Protein AF-A0A2A6RLT4-F1 (afdb_monomer_lite)

Radius of gyration: 19.41 Å; chains: 1; bounding box: 46×47×49 Å

Organism: NCBI:txid2024553

pLDDT: mean 92.07, std 7.06, range [51.97, 98.75]

InterPro domains:
  IPR054333 ARP associated Restriction Endonuclease [PF22558] (15-304)

Foldseek 3Di:
DPFDALVVLLVLLLVLQLVLCVVVVFDAPPVRSQFGVALVVLLVLEQDPLLSVVVVVQQVCCVVVVAVHADDDSCSRRLQDQLSLLSNQCSVCLSVVNCPLVCVQCVVQQDDDAAPKDKDAFHFDCVLFVNDDDDGDTFGMWIQHDPPTQFIEGEHTEESDLAFDADPCQVVVNQQVNQFACPVPCCSGVSVVVVTCLVVLCVVQVLCDPLCVVDGGHPRGGCVNVSNRLSVQVVRNAAYEYEYAPSHQAADDDPPHDPVVVLVSGDPVNNSRYGYGYPVSSLVSVVVVVPCPVRSVVSCSSRVND

Secondary structure (DSSP, 8-state):
--S--HHHHHHHHHHHHHHHHHHTT--B-SS-TTBBS-GGGGGGG-S-HHHHHHHHHHHHHHHTTSSS-----GGGGBTT-HHHHHHHHHHHHHHTT--HHHHHHHHHTTPPPPSS-EEEEEEE-TTTTT--SSS--EEEEEEE--TTSSPPEEEEEESS-SSSPP-HHHHTT--TTTTB-GGG-GGG-HHHHTT--HHHHHHHTT---HHHHT-SB-THHHHHHHHHHHHHHHHTT-EEEEEE-TT-TTTSSSTT-HHHHHHTTS-HHHHTTEEEEEHHHHHHHHHHHSS-HHHHHHHHHHTT--

Sequence (306 aa):
MPYPSLQNLSTEVRAATVAWFTRHGLPTDPKYPHRLASDTDWQHNLILPEVRAYIAQELADANAGRRCSFALHRDVGNGASSQAMAFNLLGPLLARNDLAPLEAVVTAAGLPWPRQPQAALEVENRVVFNEQRGQPTSIDLVINGAPADCGPICVEVKLTEGGFGNCGLFANGECTVDGNNPLGDLMQCKLYEKGYLYWQRMEEHGLLTDALRGGEQCPLTCNYQFFRELLFALYYGGNFVLLHDERSPVFMGAPLSLFPLLQAKLPAEMRQRVTAISVQQLVAAIRATGRHEDWLGLFMQRYGLA

Structure (mmCIF, N/CA/C/O backbone):
data_AF-A0A2A6RLT4-F1
#
_entry.id   AF-A0A2A6RLT4-F1
#
loop_
_atom_site.group_PDB
_atom_site.id
_atom_site.type_symbol
_atom_site.label_atom_id
_atom_site.label_alt_id
_atom_site.label_comp_id
_atom_site.label_asym_id
_atom_site.label_entity_id
_atom_site.label_seq_id
_atom_site.pdbx_PDB_ins_code
_atom_site.Cartn_x
_atom_site.Cartn_y
_atom_site.Cartn_z
_atom_site.occupancy
_atom_site.B_iso_or_equiv
_atom_site.auth_seq_id
_atom_site.auth_comp_id
_atom_site.auth_asym_id
_atom_site.auth_atom_id
_atom_site.pdbx_PDB_model_num
ATOM 1 N N . MET A 1 1 ? -22.714 9.836 -14.356 1.00 51.97 1 MET A N 1
ATOM 2 C CA . MET A 1 1 ? -21.335 9.310 -14.238 1.00 51.97 1 MET A CA 1
ATOM 3 C C . MET A 1 1 ? -21.290 8.437 -12.994 1.00 51.97 1 MET A C 1
ATOM 5 O O . MET A 1 1 ? -21.797 8.915 -11.989 1.00 51.97 1 MET A O 1
ATOM 9 N N . PRO A 1 2 ? -20.809 7.182 -13.051 1.00 74.94 2 PRO A N 1
ATOM 10 C CA . PRO A 1 2 ? -21.026 6.227 -11.960 1.00 74.94 2 PRO A CA 1
ATOM 11 C C . PRO A 1 2 ? -20.082 6.380 -10.751 1.00 74.94 2 PRO A C 1
ATOM 13 O O . PRO A 1 2 ? -20.322 5.721 -9.749 1.00 74.94 2 PRO A O 1
ATOM 16 N N . TYR A 1 3 ? -19.069 7.256 -10.800 1.00 76.88 3 TYR A N 1
ATOM 17 C CA . TYR A 1 3 ? -18.139 7.493 -9.684 1.00 76.88 3 TYR A CA 1
ATOM 18 C C . TYR A 1 3 ? -18.222 8.939 -9.167 1.00 76.88 3 TYR A C 1
ATOM 20 O O . TYR A 1 3 ? -18.341 9.860 -9.987 1.00 76.88 3 TYR A O 1
ATOM 28 N N . PRO A 1 4 ? -18.140 9.171 -7.840 1.00 83.62 4 PRO A N 1
ATOM 29 C CA . PRO A 1 4 ? -17.960 10.513 -7.295 1.00 83.62 4 PRO A CA 1
ATOM 30 C C . PRO A 1 4 ? -16.607 11.092 -7.733 1.00 83.62 4 PRO A C 1
ATOM 32 O O . PRO A 1 4 ? -15.670 10.365 -8.065 1.00 83.62 4 PRO A O 1
ATOM 35 N N . SER A 1 5 ? -16.472 12.421 -7.716 1.00 89.25 5 SER A N 1
ATOM 36 C CA . SER A 1 5 ? -15.145 13.030 -7.842 1.00 89.25 5 SER A CA 1
ATOM 37 C C . SER A 1 5 ? -14.277 12.630 -6.641 1.00 89.25 5 SER A C 1
ATOM 39 O O . SER A 1 5 ? -14.791 12.422 -5.539 1.00 89.25 5 SER A O 1
ATOM 41 N N . LEU A 1 6 ? -12.951 12.588 -6.815 1.00 91.38 6 LEU A N 1
ATOM 42 C CA . LEU A 1 6 ? -12.027 12.324 -5.703 1.00 91.38 6 LEU A CA 1
ATOM 43 C C . LEU A 1 6 ? -12.226 13.315 -4.543 1.00 91.38 6 LEU A C 1
ATOM 45 O O . LEU A 1 6 ? -12.100 12.949 -3.376 1.00 91.38 6 LEU A O 1
ATOM 49 N N . GLN A 1 7 ? -12.567 14.568 -4.859 1.00 93.50 7 GLN A N 1
ATOM 50 C CA . GLN A 1 7 ? -12.862 15.595 -3.864 1.00 93.50 7 GLN A CA 1
ATOM 51 C C . GLN A 1 7 ? -14.117 15.259 -3.050 1.00 93.50 7 GLN A C 1
ATOM 53 O O . GLN A 1 7 ? -14.107 15.429 -1.830 1.00 93.50 7 GLN A O 1
ATOM 58 N N . ASN A 1 8 ? -15.173 14.766 -3.701 1.00 93.56 8 ASN A N 1
ATOM 59 C CA . ASN A 1 8 ? -16.400 14.353 -3.023 1.00 93.56 8 ASN A CA 1
ATOM 60 C C . ASN A 1 8 ? -16.136 13.142 -2.124 1.00 93.56 8 ASN A C 1
ATOM 62 O O . ASN A 1 8 ? -16.435 13.213 -0.936 1.00 93.56 8 ASN A O 1
ATOM 66 N N . LEU A 1 9 ? -15.455 12.108 -2.635 1.00 93.44 9 LEU A N 1
ATOM 67 C CA . LEU A 1 9 ? -15.046 10.951 -1.829 1.00 93.44 9 LEU A CA 1
ATOM 68 C C . LEU A 1 9 ? -14.206 11.372 -0.613 1.00 93.44 9 LEU A C 1
ATOM 70 O O . LEU A 1 9 ? -14.484 10.980 0.517 1.00 93.44 9 LEU A O 1
ATOM 74 N N . SER A 1 10 ? -13.202 12.228 -0.826 1.00 95.00 10 SER A N 1
ATOM 75 C CA . SER A 1 10 ? -12.368 12.760 0.260 1.00 95.00 10 SER A CA 1
ATOM 76 C C . SER A 1 10 ? -13.193 13.508 1.305 1.00 95.00 10 SER A C 1
ATOM 78 O O . SER A 1 10 ? -12.881 13.462 2.492 1.00 95.00 10 SER A O 1
ATOM 80 N N . THR A 1 11 ? -14.239 14.215 0.877 1.00 95.56 11 THR A N 1
ATOM 81 C CA . THR A 1 11 ? -15.137 14.958 1.768 1.00 95.56 11 THR A CA 1
ATOM 82 C C . THR A 1 11 ? -16.002 14.002 2.585 1.00 95.56 11 THR A C 1
ATOM 84 O O . THR A 1 11 ? -16.106 14.180 3.796 1.00 95.56 11 THR A O 1
ATOM 87 N N . GLU A 1 12 ? -16.550 12.959 1.963 1.00 95.62 12 GLU A N 1
ATOM 88 C CA . GLU A 1 12 ? -17.351 11.921 2.623 1.00 95.62 12 GLU A CA 1
ATOM 89 C C . GLU A 1 12 ? -16.541 11.153 3.676 1.00 95.62 12 GLU A C 1
ATOM 91 O O . GLU A 1 12 ? -16.958 11.064 4.831 1.00 95.62 12 GLU A O 1
ATOM 96 N N . VAL A 1 13 ? -15.340 10.680 3.324 1.00 96.69 13 VAL A N 1
ATOM 97 C CA . VAL A 1 13 ? -14.445 9.966 4.256 1.00 96.69 13 VAL A CA 1
ATOM 98 C C . VAL A 1 13 ? -14.047 10.859 5.436 1.00 96.69 13 VAL A C 1
ATOM 100 O O . VAL A 1 13 ? -14.049 10.420 6.591 1.00 96.69 13 VAL A O 1
ATOM 103 N N . ARG A 1 14 ? -13.743 12.140 5.183 1.00 96.62 14 ARG A N 1
ATOM 104 C CA . ARG A 1 14 ? -13.437 13.105 6.251 1.00 96.62 14 ARG A CA 1
ATOM 105 C C . ARG A 1 14 ? -14.651 13.375 7.132 1.00 96.62 14 ARG A C 1
ATOM 107 O O . ARG A 1 14 ? -14.493 13.426 8.345 1.00 96.62 14 ARG A O 1
ATOM 114 N N . ALA A 1 15 ? -15.845 13.520 6.564 1.00 97.06 15 ALA A N 1
ATOM 115 C CA . ALA A 1 15 ? -17.068 13.724 7.337 1.00 97.06 15 ALA A CA 1
ATOM 116 C C . ALA A 1 15 ? -17.365 12.523 8.250 1.00 97.06 15 ALA A C 1
ATOM 118 O O . ALA A 1 15 ? -17.635 12.710 9.438 1.00 97.06 15 ALA A O 1
ATOM 119 N N . ALA A 1 16 ? -17.223 11.299 7.732 1.00 97.31 16 ALA A N 1
ATOM 120 C CA . ALA A 1 16 ? -17.346 10.071 8.516 1.00 97.31 16 ALA A CA 1
ATOM 121 C C . ALA A 1 16 ? -16.309 10.009 9.652 1.00 97.31 16 ALA A C 1
ATOM 123 O O . ALA A 1 16 ? -16.651 9.712 10.799 1.00 97.31 16 ALA A O 1
ATOM 124 N N . THR A 1 17 ? -15.061 10.390 9.364 1.00 96.00 17 THR A N 1
ATOM 125 C CA . THR A 1 17 ? -13.989 10.491 10.365 1.00 96.00 17 THR A CA 1
ATOM 126 C C . THR A 1 17 ? -14.329 11.487 11.473 1.00 96.00 17 THR A C 1
ATOM 128 O O . THR A 1 17 ? -14.174 11.165 12.650 1.00 96.00 17 THR A O 1
ATOM 131 N N . VAL A 1 18 ? -14.798 12.688 11.121 1.00 97.19 18 VAL A N 1
ATOM 132 C CA . VAL A 1 18 ? -15.171 13.722 12.099 1.00 97.19 18 VAL A CA 1
ATOM 133 C C . VAL A 1 18 ? -16.288 13.211 12.999 1.00 97.19 18 VAL A C 1
ATOM 135 O O . VAL A 1 18 ? -16.154 13.252 14.220 1.00 97.19 18 VAL A O 1
ATOM 138 N N . ALA A 1 19 ? -17.352 12.655 12.412 1.00 96.75 19 ALA A N 1
ATOM 139 C CA . ALA A 1 19 ? -18.456 12.079 13.173 1.00 96.75 19 ALA A CA 1
ATOM 140 C C . ALA A 1 19 ? -17.971 10.972 14.123 1.00 96.75 19 ALA A C 1
ATOM 142 O O . ALA A 1 19 ? -18.390 10.912 15.282 1.00 96.75 19 ALA A O 1
ATOM 143 N N . TRP A 1 20 ? -17.043 10.128 13.661 1.00 96.19 20 TRP A N 1
ATOM 144 C CA . TRP A 1 20 ? -16.423 9.100 14.486 1.00 96.19 20 TRP A CA 1
ATOM 145 C C . TRP A 1 20 ? -15.642 9.697 15.662 1.00 96.19 20 TRP A C 1
ATOM 147 O O . TRP A 1 20 ? -15.873 9.286 16.799 1.00 96.19 20 TRP A O 1
ATOM 157 N N . PHE A 1 21 ? -14.739 10.650 15.419 1.00 96.12 21 PHE A N 1
ATOM 158 C CA . PHE A 1 21 ? -13.940 11.286 16.470 1.00 96.12 21 PHE A CA 1
ATOM 159 C C . PHE A 1 21 ? -14.815 12.001 17.500 1.00 96.12 21 PHE A C 1
ATOM 161 O O . PHE A 1 21 ? -14.635 11.785 18.697 1.00 96.12 21 PHE A O 1
ATOM 168 N N . THR A 1 22 ? -15.821 12.758 17.051 1.00 96.50 22 THR A N 1
ATOM 169 C CA . THR A 1 22 ? -16.780 13.431 17.936 1.00 96.50 22 THR A CA 1
ATOM 170 C C . THR A 1 22 ? -17.547 12.437 18.802 1.00 96.50 22 THR A C 1
ATOM 172 O O . THR A 1 22 ? -17.618 12.614 20.016 1.00 96.50 22 THR A O 1
ATOM 175 N N . ARG A 1 23 ? -18.079 11.358 18.212 1.00 95.62 23 ARG A N 1
ATOM 176 C CA . ARG A 1 23 ? -18.836 10.332 18.950 1.00 95.62 23 ARG A CA 1
ATOM 177 C C . ARG A 1 23 ? -18.009 9.656 20.045 1.00 95.62 23 ARG A C 1
ATOM 179 O O . ARG A 1 23 ? -18.566 9.261 21.062 1.00 95.62 23 ARG A O 1
ATOM 186 N N . HIS A 1 24 ? -16.702 9.529 19.837 1.00 94.56 24 HIS A N 1
ATOM 187 C CA . HIS A 1 24 ? -15.783 8.904 20.790 1.00 94.56 24 HIS A CA 1
ATOM 188 C C . HIS A 1 24 ? -15.072 9.916 21.701 1.00 94.56 24 HIS A C 1
ATOM 190 O O . HIS A 1 24 ? -14.180 9.526 22.448 1.00 94.56 24 HIS A O 1
ATOM 196 N N . GLY A 1 25 ? -15.447 11.201 21.650 1.00 95.31 25 GLY A N 1
ATOM 197 C CA . GLY A 1 25 ? -14.859 12.244 22.494 1.00 95.31 25 GLY A CA 1
ATOM 198 C C . GLY A 1 25 ? -13.360 12.453 22.264 1.00 95.31 25 GLY A C 1
ATOM 199 O O . GLY A 1 25 ? -12.652 12.835 23.193 1.00 95.31 25 GLY A O 1
ATOM 200 N N . LEU A 1 26 ? -12.862 12.169 21.057 1.00 94.81 26 LEU A N 1
ATOM 201 C CA . LEU A 1 26 ? -11.440 12.279 20.748 1.00 94.81 26 LEU A CA 1
ATOM 202 C C . LEU A 1 26 ? -11.067 13.740 20.453 1.00 94.81 26 LEU A C 1
ATOM 204 O O . LEU A 1 26 ? -11.739 14.372 19.636 1.00 94.81 26 LEU A O 1
ATOM 208 N N . PRO A 1 27 ? -10.002 14.286 21.069 1.00 94.81 27 PRO A N 1
ATOM 209 C CA . PRO A 1 27 ? -9.504 15.617 20.736 1.00 94.81 27 PRO A CA 1
ATOM 210 C C . PRO A 1 27 ? -9.012 15.683 19.285 1.00 94.81 27 PRO A C 1
ATOM 212 O O . PRO A 1 27 ? -8.201 14.860 18.856 1.00 94.81 27 PRO A O 1
ATOM 215 N N . THR A 1 28 ? -9.468 16.687 18.537 1.00 96.50 28 THR A N 1
ATOM 216 C CA . THR A 1 28 ? -9.115 16.885 17.122 1.00 96.50 28 THR A CA 1
ATOM 217 C C . THR A 1 28 ? -8.426 18.221 16.882 1.00 96.50 28 THR A C 1
ATOM 219 O O . THR A 1 28 ? -8.609 19.170 17.646 1.00 96.50 28 THR A O 1
ATOM 222 N N . ASP A 1 29 ? -7.678 18.318 15.785 1.00 94.56 29 ASP A N 1
ATOM 223 C CA . ASP A 1 29 ? -7.108 19.584 15.322 1.00 94.56 29 ASP A CA 1
ATOM 224 C C . ASP A 1 29 ? -8.241 20.601 15.023 1.00 94.56 29 ASP A C 1
ATOM 226 O O . ASP A 1 29 ? -9.179 20.268 14.287 1.00 94.56 29 ASP A O 1
ATOM 230 N N . PRO A 1 30 ? -8.191 21.839 15.560 1.00 92.88 30 PRO A N 1
ATOM 231 C CA . PRO A 1 30 ? -9.243 22.841 15.353 1.00 92.88 30 PRO A CA 1
ATOM 232 C C . PRO A 1 30 ? -9.444 23.261 13.892 1.00 92.88 30 PRO A C 1
ATOM 234 O O . PRO A 1 30 ? -10.549 23.630 13.496 1.00 92.88 30 PRO A O 1
ATOM 237 N N . LYS A 1 31 ? -8.378 23.240 13.085 1.00 94.94 31 LYS A N 1
ATOM 238 C CA . LYS A 1 31 ? -8.399 23.587 11.660 1.00 94.94 31 LYS A CA 1
ATOM 239 C C . LYS A 1 31 ? -8.759 22.381 10.797 1.00 94.94 31 LYS A C 1
ATOM 241 O O . LYS A 1 31 ? -9.406 22.539 9.762 1.00 94.94 31 LYS A O 1
ATOM 246 N N . TYR A 1 32 ? -8.350 21.186 11.211 1.00 94.75 32 TYR A N 1
ATOM 247 C CA . TYR A 1 32 ? -8.581 19.944 10.481 1.00 94.75 32 TYR A CA 1
ATOM 248 C C . TYR A 1 32 ? -9.249 18.889 11.376 1.00 94.75 32 TYR A C 1
ATOM 250 O O . TYR A 1 32 ? -8.589 17.938 11.786 1.00 94.75 32 TYR A O 1
ATOM 258 N N . PRO A 1 33 ? -10.576 18.960 11.600 1.00 95.81 33 PRO A N 1
ATOM 259 C CA . PRO A 1 33 ? -11.271 18.093 12.563 1.00 95.81 33 PRO A CA 1
ATOM 260 C C . PRO A 1 33 ? -11.229 16.587 12.252 1.00 95.81 33 PRO A C 1
ATOM 262 O O . PRO A 1 33 ? -11.627 15.765 13.067 1.00 95.81 33 PRO A O 1
ATOM 265 N N . HIS A 1 34 ? -10.768 16.203 11.061 1.00 94.88 34 HIS A N 1
ATOM 266 C CA . HIS A 1 34 ? -10.535 14.813 10.661 1.00 94.88 34 HIS A CA 1
ATOM 267 C C . HIS A 1 34 ? -9.132 14.302 11.051 1.00 94.88 34 HIS A C 1
ATOM 269 O O . HIS A 1 34 ? -8.750 13.190 10.684 1.00 94.88 34 HIS A O 1
ATOM 275 N N . ARG A 1 35 ? -8.349 15.104 11.779 1.00 95.81 35 ARG A N 1
ATOM 276 C CA . ARG A 1 35 ? -7.059 14.746 12.375 1.00 95.81 35 ARG A CA 1
ATOM 277 C C . ARG A 1 35 ? -7.170 14.820 13.892 1.00 95.81 35 ARG A C 1
ATOM 279 O O . ARG A 1 35 ? -7.820 15.723 14.419 1.00 95.81 35 ARG A O 1
ATOM 286 N N . LEU A 1 36 ? -6.513 13.897 14.583 1.00 94.69 36 LEU A N 1
ATOM 287 C CA . LEU A 1 36 ? -6.321 13.999 16.029 1.00 94.69 36 LEU A CA 1
ATOM 288 C C . LEU A 1 36 ? -5.518 15.260 16.381 1.00 94.69 36 LEU A C 1
ATOM 290 O O . LEU A 1 36 ? -4.732 15.747 15.570 1.00 94.69 36 LEU A O 1
ATOM 294 N N . ALA A 1 37 ? -5.731 15.791 17.585 1.00 93.31 37 ALA A N 1
ATOM 295 C CA . ALA A 1 37 ? -5.069 17.014 18.043 1.00 93.31 37 ALA A CA 1
ATOM 296 C C . ALA A 1 37 ? -3.550 16.848 18.236 1.00 93.31 37 ALA A C 1
ATOM 298 O O . ALA A 1 37 ? -2.816 17.831 18.159 1.00 93.31 37 ALA A O 1
ATOM 299 N N . SER A 1 38 ? -3.088 15.620 18.491 1.00 90.12 38 SER A N 1
ATOM 300 C CA . SER A 1 38 ? -1.673 15.282 18.634 1.00 90.12 38 SER A CA 1
ATOM 301 C C . SER A 1 38 ? -1.314 14.067 17.784 1.00 90.12 38 SER A C 1
ATOM 303 O O . SER A 1 38 ? -2.021 13.057 17.795 1.00 90.12 38 SER A O 1
ATOM 305 N N . ASP A 1 39 ? -0.162 14.125 17.115 1.00 81.62 39 ASP A N 1
ATOM 306 C CA . ASP A 1 39 ? 0.390 12.995 16.357 1.00 81.62 39 ASP A CA 1
ATOM 307 C C . ASP A 1 39 ? 0.771 11.816 17.279 1.00 81.62 39 ASP A C 1
ATOM 309 O O . ASP A 1 39 ? 0.818 10.666 16.842 1.00 81.62 39 ASP A O 1
ATOM 313 N N . THR A 1 40 ? 0.987 12.065 18.579 1.00 85.56 40 THR A N 1
ATOM 314 C CA . THR A 1 40 ? 1.242 11.011 19.581 1.00 85.56 40 THR A CA 1
ATOM 315 C C . THR A 1 40 ? 0.010 10.167 19.891 1.00 85.56 40 THR A C 1
ATOM 317 O O . THR A 1 40 ? 0.146 9.050 20.384 1.00 85.56 40 THR A O 1
ATOM 320 N N . ASP A 1 41 ? -1.184 10.675 19.584 1.00 90.31 41 ASP A N 1
ATOM 321 C CA . ASP A 1 41 ? -2.455 10.053 19.957 1.00 90.31 41 ASP A CA 1
ATOM 322 C C . ASP A 1 41 ? -2.969 9.083 18.890 1.00 90.31 41 ASP A C 1
ATOM 324 O O . ASP A 1 41 ? -4.100 8.605 18.975 1.00 90.31 41 ASP A O 1
ATOM 328 N N . TRP A 1 42 ? -2.148 8.762 17.886 1.00 90.94 42 TRP A N 1
ATOM 329 C CA . TRP A 1 42 ? -2.514 7.930 16.739 1.00 90.94 42 TRP A CA 1
ATOM 330 C C . TRP A 1 42 ? -3.209 6.612 17.099 1.00 90.94 42 TRP A C 1
ATOM 332 O O . TRP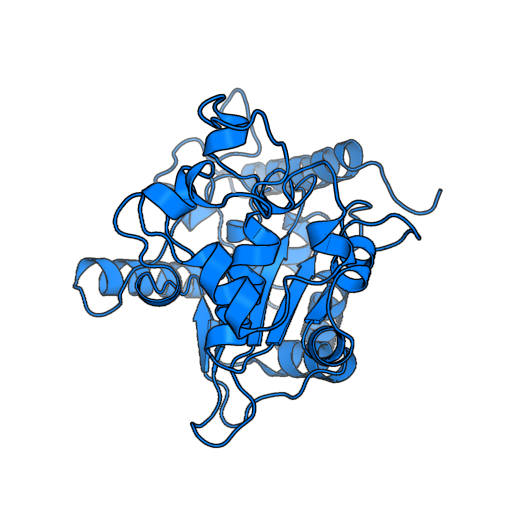 A 1 42 ? -4.042 6.131 16.334 1.00 90.94 42 TRP A O 1
ATOM 342 N N . GLN A 1 43 ? -2.923 6.036 18.269 1.00 93.88 43 GLN A N 1
ATOM 343 C CA . GLN A 1 43 ? -3.568 4.813 18.750 1.00 93.88 43 GLN A CA 1
ATOM 344 C C . GLN A 1 43 ? -5.087 4.974 18.891 1.00 93.88 43 GLN A C 1
ATOM 346 O O . GLN A 1 43 ? -5.833 4.029 18.639 1.00 93.88 43 GLN A O 1
ATOM 351 N N . HIS A 1 44 ? -5.568 6.172 19.230 1.00 92.69 44 HIS A N 1
ATOM 352 C CA . HIS A 1 44 ? -6.998 6.483 19.294 1.00 92.69 44 HIS A CA 1
ATOM 353 C C . HIS A 1 44 ? -7.666 6.489 17.913 1.00 92.69 44 HIS A C 1
ATOM 355 O O . HIS A 1 44 ? -8.889 6.398 17.817 1.00 92.69 44 HIS A O 1
ATOM 361 N N . ASN A 1 45 ? -6.873 6.542 16.839 1.00 94.12 45 ASN A N 1
ATOM 362 C CA . ASN A 1 45 ? -7.355 6.409 15.469 1.00 94.12 45 ASN A CA 1
ATOM 363 C C . ASN A 1 45 ? -7.695 4.956 15.087 1.00 94.12 45 ASN A C 1
ATOM 365 O O . ASN A 1 45 ? -8.295 4.712 14.036 1.00 94.12 45 ASN A O 1
ATOM 369 N N . LEU A 1 46 ? -7.310 3.993 15.930 1.00 96.00 46 LEU A N 1
ATOM 370 C CA . LEU A 1 46 ? -7.526 2.570 15.709 1.00 96.00 46 LEU A CA 1
ATOM 371 C C . LEU A 1 46 ? -8.762 2.072 16.449 1.00 96.00 46 LEU A C 1
ATOM 373 O O . LEU A 1 46 ? -8.963 2.396 17.620 1.00 96.00 46 LEU A O 1
ATOM 377 N N . ILE A 1 47 ? -9.570 1.258 15.777 1.00 96.69 47 ILE A N 1
ATOM 378 C CA . ILE A 1 47 ? -10.852 0.761 16.293 1.00 96.69 47 ILE A CA 1
ATOM 379 C C . ILE A 1 47 ? -10.624 -0.225 17.439 1.00 96.69 47 ILE A C 1
ATOM 381 O O . ILE A 1 47 ? -11.228 -0.086 18.500 1.00 96.69 47 ILE A O 1
ATOM 385 N N . LEU A 1 48 ? -9.736 -1.197 17.230 1.00 97.56 48 LEU A N 1
ATOM 386 C CA . LEU A 1 48 ? -9.574 -2.341 18.118 1.00 97.56 48 LEU A CA 1
ATOM 387 C C . LEU A 1 48 ? -8.328 -2.228 19.014 1.00 97.56 48 LEU A C 1
ATOM 389 O O . LEU A 1 48 ? -7.239 -1.937 18.505 1.00 97.56 48 LEU A O 1
ATOM 393 N N . PRO A 1 49 ? -8.445 -2.485 20.333 1.00 96.62 49 PRO A N 1
ATOM 394 C CA . PRO A 1 49 ? -7.305 -2.497 21.248 1.00 96.62 49 PRO A CA 1
ATOM 395 C C . PRO A 1 49 ? -6.208 -3.490 20.858 1.00 96.62 49 PRO A C 1
ATOM 397 O O . PRO A 1 49 ? -5.030 -3.159 20.965 1.00 96.62 49 PRO A O 1
ATOM 400 N N . GLU A 1 50 ? -6.563 -4.678 20.367 1.00 97.06 50 GLU A N 1
ATOM 401 C CA . GLU A 1 50 ? -5.589 -5.690 19.949 1.00 97.06 50 GLU A CA 1
ATOM 402 C C . GLU A 1 50 ? -4.742 -5.233 18.755 1.00 97.06 50 GLU A C 1
ATOM 404 O O . GLU A 1 50 ? -3.556 -5.543 18.689 1.00 97.06 50 GLU A O 1
ATOM 409 N N . VAL A 1 51 ? -5.302 -4.416 17.858 1.00 97.75 51 VAL A N 1
ATOM 410 C CA . VAL A 1 51 ? -4.555 -3.827 16.737 1.00 97.75 51 VAL A CA 1
ATOM 411 C C . VAL A 1 51 ? -3.583 -2.761 17.243 1.00 97.75 51 VAL A C 1
ATOM 413 O O . VAL A 1 51 ? -2.441 -2.701 16.790 1.00 97.75 51 VAL A O 1
ATOM 416 N N . ARG A 1 52 ? -3.994 -1.951 18.232 1.00 96.31 52 ARG A N 1
ATOM 417 C CA . ARG A 1 52 ? -3.093 -0.991 18.898 1.00 96.31 52 ARG A CA 1
ATOM 418 C C . ARG A 1 52 ? -1.923 -1.714 19.559 1.00 96.31 52 ARG A C 1
ATOM 420 O O . ARG A 1 52 ? -0.786 -1.279 19.409 1.00 96.31 52 ARG A O 1
ATOM 427 N N . ALA A 1 53 ? -2.208 -2.810 20.264 1.00 96.19 53 ALA A N 1
ATOM 428 C CA . ALA A 1 53 ? -1.197 -3.628 20.923 1.00 96.19 53 ALA A CA 1
ATOM 429 C C . ALA A 1 53 ? -0.238 -4.265 19.909 1.00 96.19 53 ALA A C 1
ATOM 431 O O . ALA A 1 53 ? 0.972 -4.194 20.104 1.00 96.19 53 ALA A O 1
ATOM 432 N N . TYR A 1 54 ? -0.767 -4.804 18.806 1.00 95.62 54 TYR A N 1
ATOM 433 C CA . TYR A 1 54 ? 0.031 -5.338 17.704 1.00 95.62 54 TYR A CA 1
ATOM 434 C C . TYR A 1 54 ? 1.006 -4.285 17.152 1.00 95.62 54 TYR A C 1
ATOM 436 O O . TYR A 1 54 ? 2.212 -4.505 17.159 1.00 95.62 54 TYR A O 1
ATOM 444 N N . ILE A 1 55 ? 0.526 -3.096 16.774 1.00 95.00 55 ILE A N 1
ATOM 445 C CA . ILE A 1 55 ? 1.392 -2.043 16.211 1.00 95.00 55 ILE A CA 1
ATOM 446 C C . ILE A 1 55 ? 2.398 -1.524 17.245 1.00 95.00 55 ILE A C 1
ATOM 448 O O . ILE A 1 55 ? 3.555 -1.272 16.917 1.00 95.00 55 ILE A O 1
ATOM 452 N N . ALA A 1 56 ? 1.986 -1.368 18.507 1.00 94.31 56 ALA A N 1
ATOM 453 C CA . ALA A 1 56 ? 2.897 -0.972 19.577 1.00 94.31 56 ALA A CA 1
ATOM 454 C C . ALA A 1 56 ? 4.029 -1.995 19.776 1.00 94.31 56 ALA A C 1
ATOM 456 O O . ALA A 1 56 ? 5.174 -1.598 19.995 1.00 94.31 56 ALA A O 1
ATOM 457 N N . GLN A 1 57 ? 3.724 -3.291 19.658 1.00 94.44 57 GLN A N 1
ATOM 458 C CA . GLN A 1 57 ? 4.719 -4.357 19.713 1.00 94.44 57 GLN A CA 1
ATOM 459 C C . GLN A 1 57 ? 5.676 -4.293 18.514 1.00 94.44 57 GLN A C 1
ATOM 461 O O . GLN A 1 57 ? 6.887 -4.310 18.717 1.00 94.44 57 GLN A O 1
ATOM 466 N N . GLU A 1 58 ? 5.164 -4.115 17.295 1.00 93.69 58 GLU A N 1
ATOM 467 C CA . GLU A 1 58 ? 5.990 -3.970 16.086 1.00 93.69 58 GLU A CA 1
ATOM 468 C C . GLU A 1 58 ? 6.950 -2.767 16.171 1.00 93.69 58 GLU A C 1
ATOM 470 O O . GLU A 1 58 ? 8.131 -2.865 15.828 1.00 93.69 58 GLU A O 1
ATOM 475 N N . LEU A 1 59 ? 6.478 -1.636 16.707 1.00 92.50 59 LEU A N 1
ATOM 476 C CA . LEU A 1 59 ? 7.312 -0.462 16.985 1.00 92.50 59 LEU A CA 1
ATOM 477 C C . LEU A 1 59 ? 8.383 -0.753 18.043 1.00 92.50 59 LEU A C 1
ATOM 479 O O . LEU A 1 59 ? 9.532 -0.331 17.898 1.00 92.50 59 LEU A O 1
ATOM 483 N N . ALA A 1 60 ? 8.027 -1.464 19.114 1.00 93.88 60 ALA A N 1
ATOM 484 C CA . ALA A 1 60 ? 8.976 -1.856 20.151 1.00 93.88 60 ALA A CA 1
ATOM 485 C C . ALA A 1 60 ? 10.048 -2.814 19.607 1.00 93.88 60 ALA A C 1
ATOM 487 O O . ALA A 1 60 ? 11.221 -2.680 19.959 1.00 93.88 60 ALA A O 1
ATOM 488 N N . ASP A 1 61 ? 9.672 -3.742 18.727 1.00 93.44 61 ASP A N 1
ATOM 489 C CA . ASP A 1 61 ? 10.587 -4.676 18.072 1.00 93.44 61 ASP A CA 1
ATOM 490 C C . ASP A 1 61 ? 11.530 -3.971 17.096 1.00 93.44 61 ASP A C 1
ATOM 492 O O . ASP A 1 61 ? 12.732 -4.253 17.108 1.00 93.44 61 ASP A O 1
ATOM 496 N N . ALA A 1 62 ? 11.030 -3.002 16.325 1.00 90.00 62 ALA A N 1
ATOM 497 C CA . ALA A 1 62 ? 11.862 -2.147 15.482 1.00 90.00 62 ALA A CA 1
ATOM 498 C C . ALA A 1 62 ? 12.872 -1.334 16.316 1.00 90.00 62 ALA A C 1
ATOM 500 O O . ALA A 1 62 ? 14.068 -1.347 16.029 1.00 90.00 62 ALA A O 1
ATOM 501 N N . ASN A 1 63 ? 12.424 -0.695 17.402 1.00 89.94 63 ASN A N 1
ATOM 502 C CA . ASN A 1 63 ? 13.295 0.083 18.293 1.00 89.94 63 ASN A CA 1
ATOM 503 C C . ASN A 1 63 ? 14.344 -0.778 19.013 1.00 89.94 63 ASN A C 1
ATOM 505 O O . ASN A 1 63 ? 15.444 -0.308 19.299 1.00 89.94 63 ASN A O 1
ATOM 509 N N . ALA A 1 64 ? 14.016 -2.037 19.303 1.00 92.69 64 ALA A N 1
ATOM 510 C CA . ALA A 1 64 ? 14.936 -2.996 19.904 1.00 92.69 64 ALA A CA 1
ATOM 511 C C . ALA A 1 64 ? 15.859 -3.691 18.883 1.00 92.69 64 ALA A C 1
ATOM 513 O O . ALA A 1 64 ? 16.657 -4.541 19.277 1.00 92.69 64 ALA A O 1
ATOM 514 N N . GLY A 1 65 ? 15.740 -3.382 17.586 1.00 87.19 65 GLY A N 1
ATOM 515 C CA . GLY A 1 65 ? 16.524 -4.010 16.519 1.00 87.19 65 GLY A CA 1
ATOM 516 C C . GLY A 1 65 ? 16.155 -5.471 16.232 1.00 87.19 65 GLY A C 1
ATOM 517 O O . GLY A 1 65 ? 16.924 -6.176 15.585 1.00 87.19 65 GLY A O 1
ATOM 518 N N . ARG A 1 66 ? 14.992 -5.945 16.702 1.00 87.19 66 ARG A N 1
ATOM 519 C CA . ARG A 1 66 ? 14.454 -7.288 16.396 1.00 87.19 66 ARG A CA 1
ATOM 520 C C . ARG A 1 66 ? 13.777 -7.355 15.024 1.00 87.19 66 ARG A C 1
ATOM 522 O O . ARG A 1 66 ? 13.520 -8.442 14.517 1.00 87.19 66 ARG A O 1
ATOM 529 N N . ARG A 1 67 ? 13.517 -6.194 14.427 1.00 84.50 67 ARG A N 1
ATOM 530 C CA . ARG A 1 67 ? 12.947 -5.987 13.095 1.00 84.50 67 ARG A CA 1
ATOM 531 C C . ARG A 1 67 ? 13.700 -4.840 12.414 1.00 84.50 67 ARG A C 1
ATOM 533 O O . ARG A 1 67 ? 14.163 -3.938 13.104 1.00 84.50 67 ARG A O 1
ATOM 540 N N . CYS A 1 68 ? 13.813 -4.855 11.080 1.00 80.06 68 CYS A N 1
ATOM 541 C CA . CYS A 1 68 ? 14.509 -3.797 10.332 1.00 80.06 68 CYS A CA 1
ATOM 542 C C . CYS A 1 68 ? 13.935 -2.401 10.614 1.00 80.06 68 CYS A C 1
ATOM 544 O O . CYS A 1 68 ? 14.687 -1.485 10.938 1.00 80.06 68 CYS A O 1
ATOM 546 N N . SER A 1 69 ? 12.615 -2.246 10.501 1.00 84.94 69 SER A N 1
ATOM 547 C CA . SER A 1 69 ? 11.885 -1.028 10.856 1.00 84.94 69 SER A CA 1
ATOM 548 C C . SER A 1 69 ? 10.372 -1.288 10.879 1.00 84.94 69 SER A C 1
ATOM 550 O O . SER A 1 69 ? 9.909 -2.338 10.427 1.00 84.94 69 SER A O 1
ATOM 552 N N . PHE A 1 70 ? 9.612 -0.303 11.359 1.00 89.19 70 PHE A N 1
ATOM 553 C CA . PHE A 1 70 ? 8.168 -0.203 11.172 1.00 89.19 70 PHE A CA 1
ATOM 554 C C . PHE A 1 70 ? 7.829 1.259 10.849 1.00 89.19 70 PHE A C 1
ATOM 556 O O . PHE A 1 70 ? 7.964 2.135 11.709 1.00 89.19 70 PHE A O 1
ATOM 563 N N . ALA A 1 71 ? 7.467 1.547 9.597 1.00 87.62 71 ALA A N 1
ATOM 564 C CA . ALA A 1 71 ? 7.324 2.911 9.091 1.00 87.62 71 ALA A CA 1
ATOM 565 C C . ALA A 1 71 ? 5.980 3.545 9.492 1.00 87.62 71 ALA A C 1
ATOM 567 O O . ALA A 1 71 ? 5.095 3.756 8.671 1.00 87.62 71 ALA A O 1
ATOM 568 N N . LEU A 1 72 ? 5.820 3.906 10.766 1.00 88.50 72 LEU A N 1
ATOM 569 C CA . LEU A 1 72 ? 4.636 4.648 11.200 1.00 88.50 72 LEU A CA 1
ATOM 570 C C . LEU A 1 72 ? 4.678 6.088 10.662 1.00 88.50 72 LEU A C 1
ATOM 572 O O . LEU A 1 72 ? 5.546 6.886 11.029 1.00 88.50 72 LEU A O 1
ATOM 576 N N . HIS A 1 73 ? 3.740 6.436 9.786 1.00 81.62 73 HIS A N 1
ATOM 577 C CA . HIS A 1 73 ? 3.679 7.757 9.172 1.00 81.62 73 HIS A CA 1
ATOM 578 C C . HIS A 1 73 ? 3.158 8.790 10.171 1.00 81.62 73 HIS A C 1
ATOM 580 O O . HIS A 1 73 ? 2.200 8.538 10.895 1.00 81.62 73 HIS A O 1
ATOM 586 N N . ARG A 1 74 ? 3.704 10.013 10.143 1.00 79.62 74 ARG A N 1
ATOM 587 C CA . ARG A 1 74 ? 3.219 11.133 10.982 1.00 79.62 74 ARG A CA 1
ATOM 588 C C . ARG A 1 74 ? 1.715 11.396 10.833 1.00 79.62 74 ARG A C 1
ATOM 590 O O . ARG A 1 74 ? 1.057 11.844 11.757 1.00 79.62 74 ARG A O 1
ATOM 597 N N . ASP A 1 75 ? 1.168 11.100 9.655 1.00 82.50 75 ASP A N 1
ATOM 598 C CA . ASP A 1 75 ? -0.232 11.334 9.328 1.00 82.50 75 ASP A CA 1
ATOM 599 C C . ASP A 1 75 ? -1.129 10.139 9.705 1.00 82.50 75 ASP A C 1
ATOM 601 O O . ASP A 1 75 ? -2.301 10.129 9.349 1.00 82.50 75 ASP A O 1
ATOM 605 N N . VAL A 1 76 ? -0.646 9.139 10.457 1.00 88.44 76 VAL A N 1
ATOM 606 C CA . VAL A 1 76 ? -1.496 8.036 10.942 1.00 88.44 76 VAL A CA 1
ATOM 607 C C . VAL A 1 76 ? -2.603 8.521 11.888 1.00 88.44 76 VAL A C 1
ATOM 609 O O . VAL A 1 76 ? -3.629 7.864 12.006 1.00 88.44 76 VAL A O 1
ATOM 612 N N . GLY A 1 77 ? -2.452 9.697 12.513 1.00 89.06 77 GLY A N 1
ATOM 613 C CA . GLY A 1 77 ? -3.510 10.376 13.274 1.00 89.06 77 GLY A CA 1
ATOM 614 C C . GLY A 1 77 ? -4.577 11.059 12.402 1.00 89.06 77 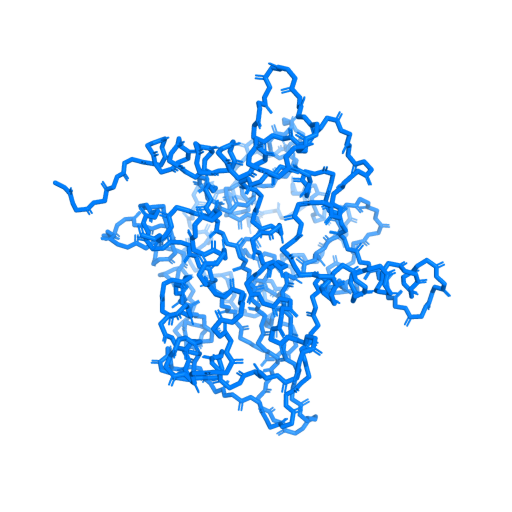GLY A C 1
ATOM 615 O O . GLY A 1 77 ? -5.586 11.539 12.918 1.00 89.06 77 GLY A O 1
ATOM 616 N N . ASN A 1 78 ? -4.385 11.110 11.081 1.00 92.06 78 ASN A N 1
ATOM 617 C CA . ASN A 1 78 ? -5.400 11.538 10.123 1.00 92.06 78 ASN A CA 1
ATOM 618 C C . ASN A 1 78 ? -6.358 10.369 9.856 1.00 92.06 78 ASN A C 1
ATOM 620 O O . ASN A 1 78 ? -5.941 9.304 9.404 1.00 92.06 78 ASN A O 1
ATOM 624 N N . GLY A 1 79 ? -7.656 10.536 10.116 1.00 87.81 79 GLY A N 1
ATOM 625 C CA . GLY A 1 79 ? -8.617 9.448 9.911 1.00 87.81 79 GLY A CA 1
ATOM 626 C C . GLY A 1 79 ? -8.895 9.103 8.445 1.00 87.81 79 GLY A C 1
ATOM 627 O O . GLY A 1 79 ? -9.406 8.019 8.183 1.00 87.81 79 GLY A O 1
ATOM 628 N N . ALA A 1 80 ? -8.470 9.951 7.501 1.00 91.69 80 ALA A N 1
ATOM 629 C CA . ALA A 1 80 ? -8.461 9.665 6.065 1.00 91.69 80 ALA A CA 1
ATOM 630 C C . ALA A 1 80 ? -7.107 9.112 5.556 1.00 91.69 80 ALA A C 1
ATOM 632 O O . ALA A 1 80 ? -6.860 9.102 4.354 1.00 91.69 80 ALA A O 1
ATOM 633 N N . SER A 1 81 ? -6.204 8.693 6.451 1.00 93.50 81 SER A N 1
ATOM 634 C CA . SER A 1 81 ? -4.928 8.063 6.085 1.00 93.50 81 SER A CA 1
ATOM 635 C C . SER A 1 81 ? -5.125 6.622 5.605 1.00 93.50 81 SER A C 1
ATOM 637 O O . SER A 1 81 ? -5.778 5.830 6.292 1.00 93.50 81 SER A O 1
ATOM 639 N N . SER A 1 82 ? -4.503 6.257 4.479 1.00 95.25 82 SER A N 1
ATOM 640 C CA . SER A 1 82 ? -4.489 4.872 3.986 1.00 95.25 82 SER A CA 1
ATOM 641 C C . SER A 1 82 ? -3.807 3.914 4.952 1.00 95.25 82 SER A C 1
ATOM 643 O O . SER A 1 82 ? -4.340 2.836 5.177 1.00 95.25 82 SER A O 1
ATOM 645 N N . GLN A 1 83 ? -2.733 4.329 5.632 1.00 94.69 83 GLN A N 1
ATOM 646 C CA . GLN A 1 83 ? -2.091 3.509 6.666 1.00 94.69 83 GLN A CA 1
ATOM 647 C C . GLN A 1 83 ? -3.045 3.251 7.845 1.00 94.69 83 GLN A C 1
ATOM 649 O O . GLN A 1 83 ? -3.188 2.123 8.312 1.00 94.69 83 GLN A O 1
ATOM 654 N N . ALA A 1 84 ? -3.782 4.275 8.295 1.00 95.50 84 ALA A N 1
ATOM 655 C CA . ALA A 1 84 ? -4.778 4.087 9.350 1.00 95.50 84 ALA A CA 1
ATOM 656 C C . ALA A 1 84 ? -5.924 3.162 8.900 1.00 95.50 84 ALA A C 1
ATOM 658 O O . ALA A 1 84 ? -6.429 2.372 9.699 1.00 95.50 84 ALA A O 1
ATOM 659 N N . MET A 1 85 ? -6.343 3.247 7.632 1.00 97.50 85 MET A N 1
ATOM 660 C CA . MET A 1 85 ? -7.322 2.321 7.055 1.00 97.50 85 MET A CA 1
ATOM 661 C C . MET A 1 85 ? -6.775 0.899 6.961 1.00 97.50 85 MET A C 1
ATOM 663 O O . MET A 1 85 ? -7.470 -0.026 7.374 1.00 97.50 85 MET A O 1
ATOM 667 N N . ALA A 1 86 ? -5.542 0.722 6.486 1.00 97.75 86 ALA A N 1
ATOM 668 C CA . ALA A 1 86 ? -4.862 -0.563 6.411 1.00 97.75 86 ALA A CA 1
ATOM 669 C C . ALA A 1 86 ? -4.811 -1.223 7.793 1.00 97.75 86 ALA A C 1
ATOM 671 O O . ALA A 1 86 ? -5.228 -2.368 7.947 1.00 97.75 86 ALA A O 1
ATOM 672 N N . PHE A 1 87 ? -4.426 -0.477 8.830 1.00 97.88 87 PHE A N 1
ATOM 673 C CA . PHE A 1 87 ? -4.420 -0.976 10.205 1.00 97.88 87 PHE A CA 1
ATOM 674 C C . PHE A 1 87 ? -5.816 -1.362 10.693 1.00 97.88 87 PHE A C 1
ATOM 676 O O . PHE A 1 87 ? -5.979 -2.418 11.294 1.00 97.88 87 PHE A O 1
ATOM 683 N N . ASN A 1 88 ? -6.838 -0.553 10.412 1.00 98.19 88 ASN A N 1
ATOM 684 C CA . ASN A 1 88 ? -8.206 -0.840 10.844 1.00 98.19 88 ASN A CA 1
ATOM 685 C C . ASN A 1 88 ? -8.899 -1.963 10.049 1.00 98.19 88 ASN A C 1
ATOM 687 O O . ASN A 1 88 ? -9.836 -2.557 10.573 1.00 98.19 88 ASN A O 1
ATOM 691 N N . LEU A 1 89 ? -8.467 -2.248 8.817 1.00 98.56 89 LEU A N 1
ATOM 692 C CA . LEU A 1 89 ? -9.047 -3.280 7.950 1.00 98.56 89 LEU A CA 1
ATOM 693 C C . LEU A 1 89 ? -8.295 -4.612 8.036 1.00 98.56 89 LEU A C 1
ATOM 695 O O . LEU A 1 89 ? -8.907 -5.664 8.194 1.00 98.56 89 LEU A O 1
ATOM 699 N N . LEU A 1 90 ? -6.967 -4.563 7.917 1.00 98.56 90 LEU A N 1
ATOM 700 C CA . LEU A 1 90 ? -6.089 -5.733 7.853 1.00 98.56 90 LEU A CA 1
ATOM 701 C C . LEU A 1 90 ? -5.572 -6.119 9.239 1.00 98.56 90 LEU A C 1
ATOM 703 O O . LEU A 1 90 ? -5.455 -7.303 9.541 1.00 98.56 90 LEU A O 1
ATOM 707 N N . GLY A 1 91 ? -5.316 -5.140 10.111 1.00 98.00 91 GLY A N 1
ATOM 708 C CA . GLY A 1 91 ? -4.812 -5.379 11.466 1.00 98.00 91 GLY A CA 1
ATOM 709 C C . GLY A 1 91 ? -5.634 -6.390 12.276 1.00 98.00 91 GLY A C 1
ATOM 710 O O . GLY A 1 91 ? -5.027 -7.275 12.877 1.00 98.00 91 GLY A O 1
ATOM 711 N N . PRO A 1 92 ? -6.984 -6.348 12.276 1.00 98.25 92 PRO A N 1
ATOM 712 C CA . PRO A 1 92 ? -7.789 -7.347 12.979 1.00 98.25 92 PRO A CA 1
ATOM 713 C C . PRO A 1 92 ? -7.603 -8.766 12.428 1.00 98.25 92 PRO A C 1
ATOM 715 O O . PRO A 1 92 ? -7.588 -9.720 13.203 1.00 98.25 92 PRO A O 1
ATOM 718 N N . LEU A 1 93 ? -7.435 -8.911 11.107 1.00 98.12 93 LEU A N 1
ATOM 719 C CA . LEU A 1 93 ? -7.195 -10.206 10.462 1.00 98.12 93 LEU A CA 1
ATOM 720 C C . LEU A 1 93 ? -5.841 -10.782 10.885 1.00 98.12 93 LEU A C 1
ATOM 722 O O . LEU A 1 93 ? -5.753 -11.959 11.223 1.00 98.12 93 LEU A O 1
ATOM 726 N N . LEU A 1 94 ? -4.802 -9.944 10.935 1.00 97.38 94 LEU A N 1
ATOM 727 C CA . LEU A 1 94 ? -3.470 -10.347 11.391 1.00 97.38 94 LEU A CA 1
ATOM 728 C C . LEU A 1 94 ? -3.467 -10.692 12.884 1.00 97.38 94 LEU A C 1
ATOM 730 O O . LEU A 1 94 ? -3.013 -11.769 13.263 1.00 97.38 94 LEU A O 1
ATOM 734 N N . ALA A 1 95 ? -4.026 -9.822 13.730 1.00 95.81 95 ALA A N 1
ATOM 735 C CA . ALA A 1 95 ? -4.065 -10.017 15.181 1.00 95.81 95 ALA A CA 1
ATOM 736 C C . ALA A 1 95 ? -4.835 -11.284 15.592 1.00 95.81 95 ALA A C 1
ATOM 738 O O . ALA A 1 95 ? -4.549 -11.876 16.632 1.00 95.81 95 ALA A O 1
ATOM 739 N N . ARG A 1 96 ? -5.804 -11.711 14.774 1.00 96.06 96 ARG A N 1
ATOM 740 C CA . ARG A 1 96 ? -6.610 -12.921 14.996 1.00 96.06 96 ARG A CA 1
ATOM 741 C C . ARG A 1 96 ? -6.149 -14.124 14.171 1.00 96.06 96 ARG A C 1
ATOM 743 O O . ARG A 1 96 ? -6.768 -15.179 14.271 1.00 96.06 96 ARG A O 1
ATOM 750 N N . ASN A 1 97 ? -5.078 -13.977 13.389 1.00 95.44 97 ASN A N 1
ATOM 751 C CA . ASN A 1 97 ? -4.565 -14.995 12.473 1.00 95.44 97 ASN A CA 1
ATOM 752 C C . ASN A 1 97 ? -5.649 -15.570 11.532 1.00 95.44 97 ASN A C 1
ATOM 754 O O . ASN A 1 97 ? -5.709 -16.775 11.289 1.00 95.44 97 ASN A O 1
ATOM 758 N N . ASP A 1 98 ? -6.529 -14.704 11.025 1.00 96.94 98 ASP A N 1
ATOM 759 C CA . ASP A 1 98 ? -7.621 -15.062 10.117 1.00 96.94 98 ASP A CA 1
ATOM 760 C C . ASP A 1 98 ? -7.448 -14.369 8.764 1.00 96.94 98 ASP A C 1
ATOM 762 O O . ASP A 1 98 ? -8.079 -13.358 8.459 1.00 96.94 98 ASP A O 1
ATOM 766 N N . LEU A 1 99 ? -6.560 -14.920 7.937 1.00 97.75 99 LEU A N 1
ATOM 767 C CA . LEU A 1 99 ? -6.283 -14.401 6.595 1.00 97.75 99 LEU A CA 1
ATOM 768 C C . LEU A 1 99 ? -7.242 -14.944 5.524 1.00 97.75 99 LEU A C 1
ATOM 770 O O . LEU A 1 99 ? -7.139 -14.544 4.366 1.00 97.75 99 LEU A O 1
ATOM 774 N N . ALA A 1 100 ? -8.193 -15.812 5.889 1.00 97.88 100 ALA A N 1
ATOM 775 C CA . ALA A 1 100 ? -9.102 -16.451 4.937 1.00 97.88 100 ALA A CA 1
ATOM 776 C C . ALA A 1 100 ? -9.937 -15.458 4.096 1.00 97.88 100 ALA A C 1
ATOM 778 O O . ALA A 1 100 ? -10.117 -15.710 2.902 1.00 97.88 100 ALA A O 1
ATOM 779 N N . PRO A 1 101 ? -10.424 -14.314 4.631 1.00 98.44 101 PRO A N 1
ATOM 780 C CA . PRO A 1 101 ? -11.088 -13.310 3.799 1.00 98.44 101 PRO A CA 1
ATOM 781 C C . PRO A 1 101 ? -10.174 -12.744 2.709 1.00 98.44 101 PRO A C 1
ATOM 783 O O . PRO A 1 101 ? -10.607 -12.550 1.577 1.00 98.44 101 PRO A O 1
ATOM 786 N N . LEU A 1 102 ? -8.908 -12.490 3.044 1.00 98.19 102 LEU A N 1
ATOM 787 C CA . LEU A 1 102 ? -7.939 -11.928 2.110 1.00 98.19 102 LEU A CA 1
ATOM 788 C C . LEU A 1 102 ? -7.522 -12.959 1.057 1.00 98.19 102 LEU A C 1
ATOM 790 O O . LEU A 1 102 ? -7.458 -12.622 -0.123 1.00 98.19 102 LEU A O 1
ATOM 794 N N . GLU A 1 103 ? -7.337 -14.217 1.465 1.00 97.88 103 GLU A N 1
ATOM 795 C CA . GLU A 1 103 ? -7.127 -15.353 0.562 1.00 97.88 103 GLU A CA 1
ATOM 796 C C . GLU A 1 103 ? -8.229 -15.437 -0.492 1.00 97.88 103 GLU A C 1
ATOM 798 O O . GLU A 1 103 ? -7.943 -15.501 -1.689 1.00 97.88 103 GLU A O 1
ATOM 803 N N . ALA A 1 104 ? -9.493 -15.374 -0.065 1.00 98.38 104 ALA A N 1
ATOM 804 C CA . ALA A 1 104 ? -10.633 -15.468 -0.967 1.00 98.38 104 ALA A CA 1
ATOM 805 C C . ALA A 1 104 ? -10.624 -14.362 -2.035 1.00 98.38 104 ALA A C 1
ATOM 807 O O . ALA A 1 104 ? -10.852 -14.642 -3.211 1.00 98.38 104 ALA A O 1
ATOM 808 N N . VAL A 1 105 ? -10.330 -13.112 -1.657 1.00 98.44 105 VAL A N 1
ATOM 809 C CA . VAL A 1 105 ? -10.323 -11.995 -2.616 1.00 98.44 105 VAL A CA 1
ATOM 810 C C . VAL A 1 105 ? -9.100 -12.039 -3.535 1.00 98.44 105 VAL A C 1
ATOM 812 O O . VAL A 1 105 ? -9.235 -11.827 -4.739 1.00 98.44 105 VAL A O 1
ATOM 815 N N . VAL A 1 106 ? -7.914 -12.354 -3.008 1.00 97.94 106 VAL A N 1
ATOM 816 C CA . VAL A 1 106 ? -6.678 -12.412 -3.809 1.00 97.94 106 VAL A CA 1
ATOM 817 C C . VAL A 1 106 ? -6.717 -13.560 -4.822 1.00 97.94 106 VAL A C 1
ATOM 819 O O . VAL A 1 106 ? -6.363 -13.365 -5.986 1.00 97.94 106 VAL A O 1
ATOM 822 N N . THR A 1 107 ? -7.201 -14.735 -4.415 1.00 97.38 107 THR A N 1
ATOM 823 C CA . THR A 1 107 ? -7.343 -15.889 -5.320 1.00 97.38 107 THR A CA 1
ATOM 824 C C . THR A 1 107 ? -8.410 -15.653 -6.383 1.00 97.38 107 THR A C 1
ATOM 826 O O . THR A 1 107 ? -8.182 -15.956 -7.555 1.00 97.38 107 THR A O 1
ATOM 829 N N . ALA A 1 108 ? -9.539 -15.032 -6.023 1.00 98.06 108 ALA A N 1
ATOM 830 C CA . ALA A 1 108 ? -10.556 -14.614 -6.989 1.00 98.06 108 ALA A CA 1
ATOM 831 C C . ALA A 1 108 ? -10.022 -13.583 -8.002 1.00 98.06 108 ALA A C 1
ATOM 833 O O . ALA A 1 108 ? -10.466 -13.563 -9.149 1.00 98.06 108 ALA A O 1
ATOM 834 N N . ALA A 1 109 ? -9.042 -12.767 -7.604 1.00 96.62 109 ALA A N 1
ATOM 835 C CA . ALA A 1 109 ? -8.342 -11.822 -8.475 1.00 96.62 109 ALA A CA 1
ATOM 836 C C . ALA A 1 109 ? -7.238 -12.468 -9.341 1.00 96.62 109 ALA A C 1
ATOM 838 O O . ALA A 1 109 ? -6.527 -11.757 -10.055 1.00 96.62 109 ALA A O 1
ATOM 839 N N . GLY A 1 110 ? -7.104 -13.799 -9.300 1.00 95.56 110 GLY A N 1
ATOM 840 C CA . GLY A 1 110 ? -6.241 -14.583 -10.184 1.00 95.56 110 GLY A CA 1
ATOM 841 C C . GLY A 1 110 ? -4.807 -14.782 -9.695 1.00 95.56 110 GLY A C 1
ATOM 842 O O . GLY A 1 110 ? -4.000 -15.329 -10.445 1.00 95.56 110 GLY A O 1
ATOM 843 N N . LEU A 1 111 ? -4.474 -14.367 -8.468 1.00 95.19 111 LEU A N 1
ATOM 844 C CA . LEU A 1 111 ? -3.144 -14.588 -7.901 1.00 95.19 111 LEU A CA 1
ATOM 845 C C . LEU A 1 111 ? -3.087 -15.869 -7.058 1.00 95.19 111 LEU A C 1
ATOM 847 O O . LEU A 1 111 ? -4.052 -16.199 -6.364 1.00 95.19 111 LEU A O 1
ATOM 851 N N . PRO A 1 112 ? -1.954 -16.594 -7.074 1.00 93.38 112 PRO A N 1
ATOM 852 C CA . PRO A 1 112 ? -1.766 -17.740 -6.199 1.00 93.38 112 PRO A CA 1
ATOM 853 C C . PRO A 1 112 ? -1.681 -17.287 -4.738 1.00 93.38 112 PRO A C 1
ATOM 855 O O . PRO A 1 112 ? -1.114 -16.236 -4.435 1.00 93.38 112 PRO A O 1
ATOM 858 N N . TRP A 1 113 ? -2.212 -18.109 -3.835 1.00 94.62 113 TRP A N 1
ATOM 859 C CA . TRP A 1 113 ? -2.088 -17.895 -2.398 1.00 94.62 113 TRP A CA 1
ATOM 860 C C . TRP A 1 113 ? -0.990 -18.790 -1.803 1.00 94.62 113 TRP A C 1
ATOM 862 O O . TRP A 1 113 ? -0.956 -19.987 -2.112 1.00 94.62 113 TRP A O 1
ATOM 872 N N . PRO A 1 114 ? -0.092 -18.245 -0.964 1.00 92.75 114 PRO A N 1
ATOM 873 C CA . PRO A 1 114 ? 0.964 -19.024 -0.328 1.00 92.75 114 PRO A CA 1
ATOM 874 C C . PRO A 1 114 ? 0.419 -20.051 0.674 1.00 92.75 114 PRO A C 1
ATOM 876 O O . PRO A 1 114 ? -0.589 -19.817 1.344 1.00 92.75 114 PRO A O 1
ATOM 879 N N . ARG A 1 115 ? 1.119 -21.180 0.853 1.00 90.31 115 ARG A N 1
ATOM 880 C CA . ARG A 1 115 ? 0.807 -22.118 1.940 1.00 90.31 115 ARG A CA 1
ATOM 881 C C . ARG A 1 115 ? 1.409 -21.592 3.236 1.00 90.31 115 ARG A C 1
ATOM 883 O O . ARG A 1 115 ? 2.478 -20.992 3.238 1.00 90.31 115 ARG A O 1
ATOM 890 N N . GLN A 1 116 ? 0.730 -21.870 4.350 1.00 90.00 116 GLN A N 1
ATOM 891 C CA . GLN A 1 116 ? 1.132 -21.403 5.686 1.00 90.00 116 GLN A CA 1
ATOM 892 C C . GLN A 1 116 ? 1.433 -19.889 5.702 1.00 90.00 116 GLN A C 1
ATOM 894 O O . GLN A 1 116 ? 2.537 -19.489 6.075 1.00 90.00 116 GLN A O 1
ATOM 899 N N . PRO A 1 117 ? 0.473 -19.053 5.260 1.00 94.31 117 PRO A N 1
ATOM 900 C CA . PRO A 1 117 ? 0.710 -17.635 5.046 1.00 94.31 117 PRO A CA 1
ATOM 901 C C . PRO A 1 117 ? 1.142 -16.938 6.340 1.00 94.31 117 PRO A C 1
ATOM 903 O O . PRO A 1 117 ? 0.492 -17.075 7.377 1.00 94.31 117 PRO A O 1
ATOM 906 N N . GLN A 1 118 ? 2.215 -16.153 6.262 1.00 94.31 118 GLN A N 1
ATOM 907 C CA . GLN A 1 118 ? 2.662 -15.258 7.327 1.00 94.31 118 GLN A CA 1
ATOM 908 C C . GLN A 1 118 ? 2.567 -13.817 6.846 1.00 94.31 118 GLN A C 1
ATOM 910 O O . GLN A 1 118 ? 3.267 -13.416 5.916 1.00 94.31 118 GLN A O 1
ATOM 915 N N . ALA A 1 119 ? 1.690 -13.051 7.485 1.00 95.69 119 ALA A N 1
ATOM 916 C CA . ALA A 1 119 ? 1.412 -11.667 7.144 1.00 95.69 119 ALA A CA 1
ATOM 917 C C . ALA A 1 119 ? 2.109 -10.704 8.112 1.00 95.69 119 ALA A C 1
ATOM 919 O O . ALA A 1 119 ? 2.088 -10.921 9.323 1.00 95.69 119 ALA A O 1
ATOM 920 N N . ALA A 1 120 ? 2.676 -9.622 7.585 1.00 95.50 120 ALA A N 1
ATOM 921 C CA . ALA A 1 120 ? 3.245 -8.538 8.378 1.00 95.50 120 ALA A CA 1
ATOM 922 C C . ALA A 1 120 ? 2.920 -7.180 7.746 1.00 95.50 120 ALA A C 1
ATOM 924 O O . ALA A 1 120 ? 3.016 -7.023 6.528 1.00 95.50 120 ALA A O 1
ATOM 925 N N . LEU A 1 121 ? 2.553 -6.205 8.583 1.00 96.12 121 LEU A N 1
ATOM 926 C CA . LEU A 1 121 ? 2.328 -4.818 8.162 1.00 96.12 121 LEU A CA 1
ATOM 927 C C . LEU A 1 121 ? 3.646 -4.036 8.111 1.00 96.12 121 LEU A C 1
ATOM 929 O O . LEU A 1 121 ? 4.528 -4.318 8.921 1.00 96.12 121 LEU A O 1
ATOM 933 N N . GLU A 1 122 ? 3.753 -3.039 7.230 1.00 94.38 122 GLU A N 1
ATOM 934 C CA . GLU A 1 122 ? 4.869 -2.072 7.122 1.00 94.38 122 GLU A CA 1
ATOM 935 C C . GLU A 1 122 ? 6.251 -2.705 6.897 1.00 94.38 122 GLU A C 1
ATOM 937 O O . GLU A 1 122 ? 7.223 -2.427 7.614 1.00 94.38 122 GLU A O 1
ATOM 942 N N . VAL A 1 123 ? 6.343 -3.646 5.956 1.00 92.50 123 VAL A N 1
ATOM 943 C CA . VAL A 1 123 ? 7.587 -4.384 5.700 1.00 92.50 123 VAL A CA 1
ATOM 944 C C . VAL A 1 123 ? 8.551 -3.543 4.878 1.00 92.50 123 VAL A C 1
ATOM 946 O O . VAL A 1 123 ? 8.279 -3.195 3.733 1.00 92.50 123 VAL A O 1
ATOM 949 N N . GLU A 1 124 ? 9.721 -3.290 5.455 1.00 88.88 124 GLU A N 1
ATOM 950 C CA . GLU A 1 124 ? 10.798 -2.529 4.834 1.00 88.88 124 GLU A CA 1
ATOM 951 C C . GLU A 1 124 ? 12.000 -3.419 4.507 1.00 88.88 124 GLU A C 1
ATOM 953 O O . GLU A 1 124 ? 12.448 -4.211 5.341 1.00 88.88 124 GL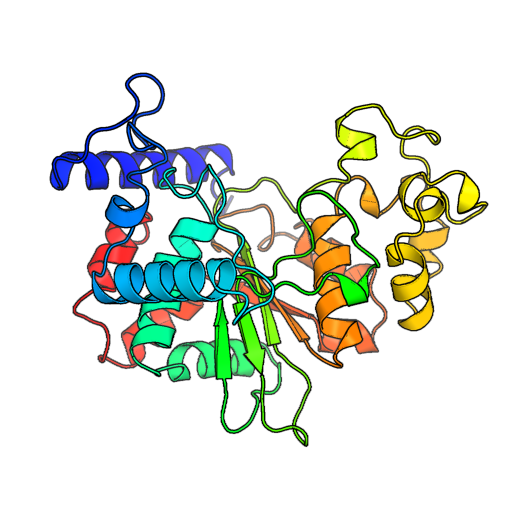U A O 1
ATOM 958 N N . ASN A 1 125 ? 12.598 -3.218 3.328 1.00 87.44 125 ASN A N 1
ATOM 959 C CA . ASN A 1 125 ? 13.935 -3.733 3.040 1.00 87.44 125 ASN A CA 1
ATOM 960 C C . ASN A 1 125 ? 14.766 -2.766 2.182 1.00 87.44 125 ASN A C 1
ATOM 962 O O . ASN A 1 125 ? 14.597 -2.664 0.968 1.00 87.44 125 ASN A O 1
ATOM 966 N N . ARG A 1 126 ? 15.741 -2.116 2.824 1.00 87.25 126 ARG A N 1
ATOM 967 C CA . ARG A 1 126 ? 16.654 -1.146 2.196 1.00 87.25 126 ARG A CA 1
ATOM 968 C C . ARG A 1 126 ? 17.637 -1.763 1.205 1.00 87.25 126 ARG A C 1
ATOM 970 O O . ARG A 1 126 ? 18.144 -1.057 0.335 1.00 87.25 126 ARG A O 1
ATOM 977 N N . VAL A 1 127 ? 17.931 -3.057 1.334 1.00 89.44 127 VAL A N 1
ATOM 978 C CA . VAL A 1 127 ? 18.927 -3.751 0.501 1.00 89.44 127 VAL A CA 1
ATOM 979 C C . VAL A 1 127 ? 18.439 -3.869 -0.938 1.00 89.44 127 VAL A C 1
ATOM 981 O O . VAL A 1 127 ? 19.241 -3.747 -1.860 1.00 89.44 127 VAL A O 1
ATOM 984 N N . VAL A 1 128 ? 17.126 -4.029 -1.138 1.00 92.12 128 VAL A N 1
ATOM 985 C CA . VAL A 1 128 ? 16.518 -4.180 -2.469 1.00 92.12 128 VAL A CA 1
ATOM 986 C C . VAL A 1 128 ? 16.937 -3.038 -3.397 1.00 92.12 128 VAL A C 1
ATOM 988 O O . VAL A 1 128 ? 17.356 -3.291 -4.529 1.00 92.12 128 VAL A O 1
ATOM 991 N N . PHE A 1 129 ? 16.907 -1.800 -2.896 1.00 93.94 129 PHE A N 1
ATOM 992 C CA . PHE A 1 129 ? 17.177 -0.592 -3.681 1.00 93.94 129 PHE A CA 1
ATOM 993 C C . PHE A 1 129 ? 18.432 0.184 -3.268 1.00 93.94 129 PHE A C 1
ATOM 995 O O . PHE A 1 129 ? 18.680 1.250 -3.830 1.00 93.94 129 PHE A O 1
ATOM 1002 N N . ASN A 1 130 ? 19.228 -0.337 -2.327 1.00 92.94 130 ASN A N 1
ATOM 1003 C CA . ASN A 1 130 ? 20.366 0.362 -1.716 1.00 92.94 130 ASN A CA 1
ATOM 1004 C C . ASN A 1 130 ? 19.966 1.704 -1.052 1.00 92.94 130 ASN A C 1
ATOM 1006 O O . ASN A 1 130 ? 20.641 2.725 -1.179 1.00 92.94 130 ASN A O 1
ATOM 1010 N N . GLU A 1 131 ? 18.835 1.726 -0.343 1.00 89.25 131 GLU A N 1
ATOM 1011 C CA . GLU A 1 131 ? 18.293 2.933 0.295 1.00 89.25 131 GLU A CA 1
ATOM 1012 C C . GLU A 1 131 ? 19.014 3.258 1.618 1.00 89.25 131 GLU A C 1
ATOM 1014 O O . GLU A 1 131 ? 18.709 2.699 2.671 1.00 89.25 131 GLU A O 1
ATOM 1019 N N . GLN A 1 132 ? 19.969 4.196 1.596 1.00 72.56 132 GLN A N 1
ATOM 1020 C CA . GLN A 1 132 ? 20.834 4.458 2.759 1.00 72.56 132 GLN A CA 1
ATOM 1021 C C . GLN A 1 132 ? 20.279 5.455 3.794 1.00 72.56 132 GLN A C 1
ATOM 1023 O O . GLN A 1 132 ? 20.614 5.355 4.973 1.00 72.56 132 GLN A O 1
ATOM 1028 N N . ARG A 1 133 ? 19.445 6.432 3.400 1.00 64.50 133 ARG A N 1
ATOM 1029 C CA . ARG A 1 133 ? 18.854 7.458 4.294 1.00 64.50 133 ARG A CA 1
ATOM 1030 C C . ARG A 1 133 ? 17.470 7.899 3.798 1.00 64.50 133 ARG A C 1
ATOM 1032 O O . ARG A 1 133 ? 17.207 7.849 2.603 1.00 64.50 133 ARG A O 1
ATOM 1039 N N . GLY A 1 134 ? 16.618 8.388 4.704 1.00 66.44 134 GLY A N 1
ATOM 1040 C CA . GLY A 1 134 ? 15.268 8.883 4.389 1.00 66.44 134 GLY A CA 1
ATOM 1041 C C . GLY A 1 134 ? 14.162 7.863 4.675 1.00 66.44 134 GLY A C 1
ATOM 1042 O O . GLY A 1 134 ? 14.351 7.004 5.537 1.00 66.44 134 GLY A O 1
ATOM 1043 N N . GLN A 1 135 ? 13.030 7.987 3.969 1.00 61.94 135 GLN A N 1
ATOM 1044 C CA . GLN A 1 135 ? 11.922 7.024 3.986 1.00 61.94 135 GLN A CA 1
ATOM 1045 C C . GLN A 1 135 ? 12.169 5.928 2.934 1.00 61.94 135 GLN A C 1
ATOM 1047 O O . GLN A 1 135 ? 11.968 6.160 1.735 1.00 61.94 135 GLN A O 1
ATOM 1052 N N . PRO A 1 136 ? 12.655 4.756 3.351 1.00 74.12 136 PRO A N 1
ATOM 1053 C CA . PRO A 1 136 ? 12.872 3.631 2.453 1.00 74.12 136 PRO A CA 1
ATOM 1054 C C . PRO A 1 136 ? 11.541 3.053 1.967 1.00 74.12 136 PRO A C 1
ATOM 1056 O O . PRO A 1 136 ? 10.458 3.535 2.308 1.00 74.12 136 PRO A O 1
ATOM 1059 N N . THR A 1 137 ? 11.625 2.040 1.121 1.00 80.94 137 THR A N 1
ATOM 1060 C CA . THR A 1 137 ? 10.468 1.275 0.667 1.00 80.94 137 THR A CA 1
ATOM 1061 C C . THR A 1 137 ? 9.857 0.522 1.834 1.00 80.94 137 THR A C 1
ATOM 1063 O O . THR A 1 137 ? 10.463 -0.429 2.314 1.00 80.94 137 THR A O 1
ATOM 1066 N N . SER A 1 138 ? 8.678 0.969 2.270 1.00 86.62 138 SER A N 1
ATOM 1067 C CA . SER A 1 138 ? 7.768 0.224 3.140 1.00 86.62 138 SER A CA 1
ATOM 1068 C C . SER A 1 138 ? 6.626 -0.291 2.276 1.00 86.62 138 SER A C 1
ATOM 1070 O O . SER A 1 138 ? 6.100 0.471 1.468 1.00 86.62 138 SER A O 1
ATOM 1072 N N . ILE A 1 139 ? 6.298 -1.570 2.413 1.00 95.00 139 ILE A N 1
ATOM 1073 C CA . ILE A 1 139 ? 5.105 -2.179 1.828 1.00 95.00 139 ILE A CA 1
ATOM 1074 C C . ILE A 1 139 ? 4.062 -2.305 2.934 1.00 95.00 139 ILE A C 1
ATOM 1076 O O . ILE A 1 139 ? 4.357 -2.907 3.973 1.00 95.00 139 ILE A O 1
ATOM 1080 N N . ASP A 1 140 ? 2.853 -1.796 2.697 1.00 96.44 140 ASP A N 1
ATOM 1081 C CA . ASP A 1 140 ? 1.790 -1.761 3.707 1.00 96.44 140 ASP A CA 1
ATOM 1082 C C . ASP A 1 140 ? 1.499 -3.148 4.292 1.00 96.44 140 ASP A C 1
ATOM 1084 O O . ASP A 1 140 ? 1.387 -3.285 5.509 1.00 96.44 140 ASP A O 1
ATOM 1088 N N . LEU A 1 141 ? 1.422 -4.188 3.453 1.00 98.06 141 LEU A N 1
ATOM 1089 C CA . LEU A 1 141 ? 1.277 -5.582 3.880 1.00 98.06 141 LEU A CA 1
ATOM 1090 C C . LEU A 1 141 ? 2.097 -6.526 2.994 1.00 98.06 141 LEU A C 1
ATOM 1092 O O . LEU A 1 141 ? 1.993 -6.500 1.769 1.00 98.06 141 LEU A O 1
ATOM 1096 N N . VAL A 1 142 ? 2.844 -7.438 3.616 1.00 97.19 142 VAL A N 1
ATOM 1097 C CA . VAL A 1 142 ? 3.482 -8.566 2.922 1.00 97.19 142 VAL A CA 1
ATOM 1098 C C . VAL A 1 142 ? 2.970 -9.879 3.487 1.00 97.19 142 VAL A C 1
ATOM 1100 O O . VAL A 1 142 ? 2.938 -10.059 4.703 1.00 97.19 142 VAL A O 1
ATOM 1103 N N . ILE A 1 143 ? 2.605 -10.802 2.600 1.00 97.06 143 ILE A N 1
ATOM 1104 C CA . ILE A 1 143 ? 2.182 -12.163 2.928 1.00 97.06 143 ILE A CA 1
ATOM 1105 C C . ILE A 1 143 ? 3.197 -13.127 2.328 1.00 97.06 143 ILE A C 1
ATOM 1107 O O . ILE A 1 143 ? 3.272 -13.292 1.110 1.00 97.06 143 ILE A O 1
ATOM 1111 N N . ASN A 1 144 ? 3.987 -13.754 3.190 1.00 93.75 144 ASN A N 1
ATOM 1112 C CA . ASN A 1 144 ? 4.960 -14.769 2.812 1.00 93.75 144 ASN A CA 1
ATOM 1113 C C . ASN A 1 144 ? 4.333 -16.163 2.874 1.00 93.75 144 ASN A C 1
ATOM 1115 O O . ASN A 1 144 ? 3.447 -16.407 3.689 1.00 93.75 144 ASN A O 1
ATOM 1119 N N . GLY A 1 145 ? 4.824 -17.075 2.038 1.00 85.25 145 GLY A N 1
ATOM 1120 C CA . GLY A 1 145 ? 4.548 -18.507 2.144 1.00 85.25 145 GLY A CA 1
ATOM 1121 C C . GLY A 1 145 ? 5.726 -19.298 2.675 1.00 85.25 145 GLY A C 1
ATOM 1122 O O . GLY A 1 145 ? 6.755 -18.737 3.065 1.00 85.25 145 GLY A O 1
ATOM 1123 N N . ALA A 1 146 ? 5.596 -20.620 2.635 1.00 78.81 146 ALA A N 1
ATOM 1124 C CA . ALA A 1 146 ? 6.741 -21.487 2.848 1.00 78.81 146 ALA A CA 1
ATOM 1125 C C . ALA A 1 146 ? 7.799 -21.243 1.743 1.00 78.81 146 ALA A C 1
ATOM 1127 O O . ALA A 1 146 ? 7.435 -20.924 0.611 1.00 78.81 146 ALA A O 1
ATOM 1128 N N . PRO A 1 147 ? 9.107 -21.452 2.005 1.00 65.88 147 PRO A N 1
ATOM 1129 C CA . PRO A 1 147 ? 10.181 -21.168 1.039 1.00 65.88 147 PRO A CA 1
ATOM 1130 C C . PRO A 1 147 ? 10.073 -21.851 -0.340 1.00 65.88 147 PRO A C 1
ATOM 1132 O O . PRO A 1 147 ? 10.802 -21.481 -1.254 1.00 65.88 147 PRO A O 1
ATOM 1135 N N . ALA A 1 148 ? 9.210 -22.861 -0.488 1.00 67.25 148 ALA A N 1
ATOM 1136 C CA . ALA A 1 148 ? 8.984 -23.603 -1.729 1.00 67.25 148 ALA A CA 1
ATOM 1137 C C . ALA A 1 148 ? 7.725 -23.161 -2.513 1.00 67.25 148 ALA A C 1
ATOM 1139 O O . ALA A 1 148 ? 7.416 -23.769 -3.539 1.00 67.25 148 ALA A O 1
ATOM 1140 N N . ASP A 1 149 ? 6.981 -22.163 -2.029 1.00 74.12 149 ASP A N 1
ATOM 1141 C CA . ASP A 1 149 ? 5.723 -21.702 -2.631 1.00 74.12 149 ASP A CA 1
ATOM 1142 C C . ASP A 1 149 ? 5.928 -20.605 -3.696 1.00 74.12 149 ASP A C 1
ATOM 1144 O O . ASP A 1 149 ? 7.048 -20.235 -4.054 1.00 74.12 149 ASP A O 1
ATOM 1148 N N . CYS A 1 150 ? 4.817 -20.062 -4.212 1.00 76.31 150 CYS A N 1
ATOM 1149 C CA . CYS A 1 150 ? 4.827 -18.798 -4.940 1.00 76.31 150 CYS A CA 1
ATOM 1150 C C . CYS A 1 150 ? 5.441 -17.686 -4.072 1.00 76.31 150 CYS A C 1
ATOM 1152 O O . CYS A 1 150 ? 5.248 -17.670 -2.854 1.00 76.31 150 CYS A O 1
ATOM 1154 N N . GLY A 1 151 ? 6.167 -16.749 -4.693 1.00 89.25 151 GLY A N 1
ATOM 1155 C CA . GLY A 1 151 ? 6.759 -15.628 -3.964 1.00 89.25 151 GLY A CA 1
ATOM 1156 C C . GLY A 1 151 ? 5.713 -14.767 -3.237 1.00 89.25 151 GLY A C 1
ATOM 1157 O O . GLY A 1 151 ? 4.506 -14.935 -3.446 1.00 89.25 151 GLY A O 1
ATOM 1158 N N . PRO A 1 152 ? 6.161 -13.830 -2.385 1.00 94.81 152 PRO A N 1
ATOM 1159 C CA . PRO A 1 152 ? 5.288 -13.113 -1.464 1.00 94.81 152 PRO A CA 1
ATOM 1160 C C . PRO A 1 152 ? 4.208 -12.302 -2.178 1.00 94.81 152 PRO A C 1
ATOM 1162 O O . PRO A 1 152 ? 4.407 -11.831 -3.294 1.00 94.81 152 PRO A O 1
ATOM 1165 N N . ILE A 1 153 ? 3.080 -12.076 -1.515 1.00 97.44 153 ILE A N 1
ATOM 1166 C CA . ILE A 1 153 ? 2.092 -11.088 -1.957 1.00 97.44 153 ILE A CA 1
ATOM 1167 C C . ILE A 1 153 ? 2.399 -9.773 -1.244 1.00 97.44 153 ILE A C 1
ATOM 1169 O O . ILE A 1 153 ? 2.336 -9.704 -0.019 1.00 9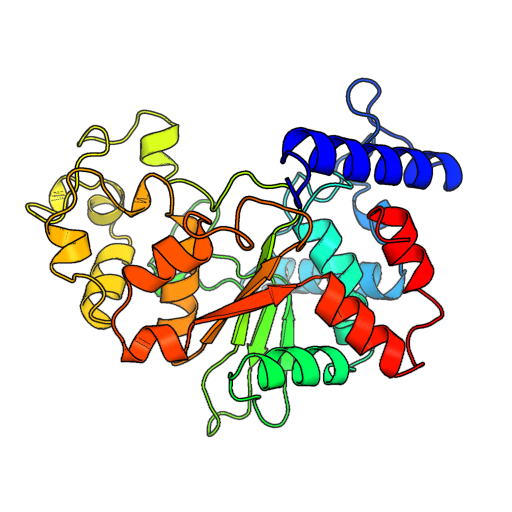7.44 153 ILE A O 1
ATOM 1173 N N . CYS A 1 154 ? 2.727 -8.742 -2.012 1.00 98.06 154 CYS A N 1
ATOM 1174 C CA . CYS A 1 154 ? 2.967 -7.383 -1.546 1.00 98.06 154 CYS A CA 1
ATOM 1175 C C . CYS A 1 154 ? 1.737 -6.534 -1.861 1.00 98.06 154 CYS A C 1
ATOM 1177 O O . CYS A 1 154 ? 1.373 -6.392 -3.029 1.00 98.06 154 CYS A O 1
ATOM 1179 N N . VAL A 1 155 ? 1.099 -5.985 -0.833 1.00 98.56 155 VAL A N 1
ATOM 1180 C CA . VAL A 1 155 ? -0.109 -5.172 -0.960 1.00 98.56 155 VAL A CA 1
ATOM 1181 C C . VAL A 1 155 ? 0.214 -3.723 -0.623 1.00 98.56 155 VAL A C 1
ATOM 1183 O O . VAL A 1 155 ? 0.778 -3.457 0.435 1.00 98.56 155 VAL A O 1
ATOM 1186 N N . GLU A 1 156 ? -0.190 -2.816 -1.506 1.00 98.12 156 GLU A N 1
ATOM 1187 C CA . GLU A 1 156 ? -0.213 -1.370 -1.277 1.00 98.12 156 GLU A CA 1
ATOM 1188 C C . GLU A 1 156 ? -1.659 -0.904 -1.105 1.00 98.12 156 GLU A C 1
ATOM 1190 O O . GLU A 1 156 ? -2.534 -1.295 -1.886 1.00 98.12 156 GLU A O 1
ATOM 1195 N N . VAL A 1 157 ? -1.920 -0.051 -0.116 1.00 97.69 157 VAL A N 1
ATOM 1196 C CA . VAL A 1 157 ? -3.264 0.400 0.244 1.00 97.69 157 VAL A CA 1
ATOM 1197 C C . VAL A 1 157 ? -3.492 1.858 -0.163 1.00 97.69 157 VAL A C 1
ATOM 1199 O O . VAL A 1 157 ? -2.707 2.752 0.146 1.00 97.69 157 VAL A O 1
ATOM 1202 N N . LYS A 1 158 ? -4.619 2.126 -0.834 1.00 96.88 158 LYS A N 1
ATOM 1203 C CA . LYS A 1 158 ? -5.044 3.472 -1.254 1.00 96.88 158 LYS A CA 1
ATOM 1204 C C . LYS A 1 158 ? -6.492 3.766 -0.867 1.00 96.88 158 LYS A C 1
ATOM 1206 O O . LYS A 1 158 ? -7.391 2.967 -1.121 1.00 96.88 158 LYS A O 1
ATOM 1211 N N . LEU A 1 159 ? -6.737 4.944 -0.306 1.00 95.38 159 LEU A N 1
ATOM 1212 C CA . LEU A 1 159 ? -8.046 5.407 0.149 1.00 95.38 159 LEU A CA 1
ATOM 1213 C C . LEU A 1 159 ? -8.501 6.640 -0.639 1.00 95.38 159 LEU A C 1
ATOM 1215 O O . LEU A 1 159 ? -9.421 6.559 -1.450 1.00 95.38 159 LEU A O 1
ATOM 1219 N N . THR A 1 160 ? -7.861 7.789 -0.411 1.00 94.81 160 THR A N 1
ATOM 1220 C CA . THR A 1 160 ? -8.271 9.089 -0.987 1.00 94.81 160 THR A CA 1
ATOM 1221 C C . THR A 1 160 ? -7.149 9.792 -1.752 1.00 94.81 160 THR A C 1
ATOM 1223 O O . THR A 1 160 ? -7.225 10.989 -2.027 1.00 94.81 160 THR A O 1
ATOM 1226 N N . GLU A 1 161 ? -6.075 9.078 -2.077 1.00 93.88 161 GLU A N 1
ATOM 1227 C CA . GLU A 1 161 ? -4.956 9.602 -2.850 1.00 93.88 161 GLU A CA 1
ATOM 1228 C C . GLU A 1 161 ? -5.342 9.878 -4.309 1.00 93.88 161 GLU A C 1
ATOM 1230 O O . GLU A 1 161 ? -6.116 9.146 -4.925 1.00 93.88 161 GLU A O 1
ATOM 1235 N N . GLY A 1 162 ? -4.732 10.916 -4.888 1.00 92.75 162 GLY A N 1
ATOM 1236 C CA . GLY A 1 162 ? -4.863 11.257 -6.311 1.00 92.75 162 GLY A CA 1
ATOM 1237 C C . GLY A 1 162 ? -4.009 10.412 -7.256 1.00 92.75 162 GLY A C 1
ATOM 1238 O O . GLY A 1 162 ? -4.014 10.663 -8.457 1.00 92.75 162 GLY A O 1
ATOM 1239 N N . GLY A 1 163 ? -3.267 9.439 -6.729 1.00 94.00 163 GLY A N 1
ATOM 1240 C CA . GLY A 1 163 ? -2.386 8.562 -7.487 1.00 94.00 163 GLY A CA 1
ATOM 1241 C C . GLY A 1 163 ? -1.358 7.886 -6.585 1.00 94.00 163 GLY A C 1
ATOM 1242 O O . GLY A 1 163 ? -1.481 7.889 -5.359 1.00 94.00 163 GLY A O 1
ATOM 1243 N N . PHE A 1 164 ? -0.333 7.314 -7.205 1.00 94.81 164 PHE A N 1
ATOM 1244 C CA . PHE A 1 164 ? 0.849 6.816 -6.507 1.00 94.81 164 PHE A CA 1
ATOM 1245 C C . PHE A 1 164 ? 1.792 7.968 -6.136 1.00 94.81 164 PHE A C 1
ATOM 1247 O O . PHE A 1 164 ? 1.762 9.031 -6.752 1.00 94.81 164 PHE A O 1
ATOM 1254 N N . GLY A 1 165 ? 2.637 7.766 -5.123 1.00 91.88 165 GLY A N 1
ATOM 1255 C CA . GLY A 1 165 ? 3.653 8.741 -4.734 1.00 91.88 165 GLY A CA 1
ATOM 1256 C C . GLY A 1 165 ? 4.625 9.083 -5.872 1.00 91.88 165 GLY A C 1
ATOM 1257 O O . GLY A 1 165 ? 5.060 8.209 -6.628 1.00 91.88 165 GLY A O 1
ATOM 1258 N N . ASN A 1 166 ? 4.982 10.365 -5.959 1.00 92.88 166 ASN A N 1
ATOM 1259 C CA . ASN A 1 166 ? 5.863 10.933 -6.982 1.00 92.88 166 ASN A CA 1
ATOM 1260 C C . ASN A 1 166 ? 7.346 10.794 -6.617 1.00 92.88 166 ASN A C 1
ATOM 1262 O O . ASN A 1 166 ? 7.707 10.641 -5.448 1.00 92.88 166 ASN A O 1
ATOM 1266 N N . CYS A 1 167 ? 8.228 10.936 -7.610 1.00 92.94 167 CYS A N 1
ATOM 1267 C CA . CYS A 1 167 ? 9.657 11.087 -7.344 1.00 92.94 167 CYS A CA 1
ATOM 1268 C C . CYS A 1 167 ? 9.898 12.394 -6.577 1.00 92.94 167 CYS A C 1
ATOM 1270 O O . CYS A 1 167 ? 9.690 13.486 -7.111 1.00 92.94 167 CYS A O 1
ATOM 1272 N N . GLY A 1 168 ? 10.387 12.282 -5.338 1.00 88.81 168 GLY A N 1
ATOM 1273 C CA . GLY A 1 168 ? 10.646 13.437 -4.475 1.00 88.81 168 GLY A CA 1
ATOM 1274 C C . GLY A 1 168 ? 11.628 14.443 -5.080 1.00 88.81 168 GLY A C 1
ATOM 1275 O O . GLY A 1 168 ? 11.454 15.641 -4.899 1.00 88.81 168 GLY A O 1
ATOM 1276 N N . LEU A 1 169 ? 12.608 13.985 -5.872 1.00 90.75 169 LEU A N 1
ATOM 1277 C CA . LEU A 1 169 ? 13.546 14.893 -6.543 1.00 90.75 169 LEU A CA 1
ATOM 1278 C C . LEU A 1 169 ? 12.847 15.760 -7.593 1.00 90.75 169 LEU A C 1
ATOM 1280 O O . LEU A 1 169 ? 13.161 16.936 -7.709 1.00 90.75 169 LEU A O 1
ATOM 1284 N N . PHE A 1 170 ? 11.889 15.214 -8.346 1.00 91.00 170 PHE A N 1
ATOM 1285 C CA . PHE A 1 170 ? 11.109 16.018 -9.288 1.00 91.00 170 PHE A CA 1
ATOM 1286 C C . PHE A 1 170 ? 10.134 16.941 -8.556 1.00 91.00 170 PHE A C 1
ATOM 1288 O O . PHE A 1 170 ? 10.112 18.138 -8.822 1.00 91.00 170 PHE A O 1
ATOM 1295 N N . ALA A 1 171 ? 9.387 16.406 -7.586 1.00 88.44 171 ALA A N 1
ATOM 1296 C CA . ALA A 1 171 ? 8.402 17.172 -6.824 1.00 88.44 171 ALA A CA 1
ATOM 1297 C C . ALA A 1 171 ? 9.014 18.374 -6.079 1.00 88.44 171 ALA A C 1
ATOM 1299 O O . ALA A 1 171 ? 8.361 19.405 -5.944 1.00 88.44 171 ALA A O 1
ATOM 1300 N N . ASN A 1 172 ? 10.271 18.258 -5.642 1.00 89.12 172 ASN A N 1
ATOM 1301 C CA . ASN A 1 172 ? 10.991 19.316 -4.934 1.00 89.12 172 ASN A CA 1
ATOM 1302 C C . ASN A 1 172 ? 11.814 20.233 -5.862 1.00 89.12 172 ASN A C 1
ATOM 1304 O O . ASN A 1 172 ? 12.538 21.091 -5.365 1.00 89.12 172 ASN A O 1
ATOM 1308 N N . GLY A 1 173 ? 11.746 20.058 -7.189 1.00 87.56 173 GLY A N 1
ATOM 1309 C CA . GLY A 1 173 ? 12.532 20.854 -8.144 1.00 87.56 173 GLY A CA 1
ATOM 1310 C C . GLY A 1 173 ? 14.038 20.555 -8.123 1.00 87.56 173 GLY A C 1
ATOM 1311 O O . GLY A 1 173 ? 14.846 21.369 -8.554 1.00 87.56 173 GLY A O 1
ATOM 1312 N N . GLU A 1 174 ? 14.435 19.392 -7.611 1.00 88.19 174 GLU A N 1
ATOM 1313 C CA . GLU A 1 174 ? 15.829 18.945 -7.539 1.00 88.19 174 GLU A CA 1
ATOM 1314 C C . GLU A 1 174 ? 16.230 18.054 -8.727 1.00 88.19 174 GLU A C 1
ATOM 1316 O O . GLU A 1 174 ? 17.395 17.666 -8.832 1.00 88.19 174 GLU A O 1
ATOM 1321 N N . CYS A 1 175 ? 15.292 17.685 -9.602 1.00 88.56 175 CYS A N 1
ATOM 1322 C CA . CYS A 1 175 ? 15.541 16.844 -10.770 1.00 88.56 175 CYS A CA 1
ATOM 1323 C C . CYS A 1 175 ? 16.370 17.595 -11.821 1.00 88.56 175 CYS A C 1
ATOM 1325 O O . CYS A 1 175 ? 15.995 18.671 -12.254 1.00 88.56 175 CYS A O 1
ATOM 1327 N N . THR A 1 176 ? 17.484 17.006 -12.251 1.00 82.50 176 THR A N 1
ATOM 1328 C CA . THR A 1 176 ? 18.445 17.598 -13.204 1.00 82.50 176 THR A CA 1
ATOM 1329 C C . THR A 1 176 ? 18.072 17.437 -14.670 1.00 82.50 176 THR A C 1
ATOM 1331 O O . THR A 1 176 ? 18.702 18.050 -15.521 1.00 82.50 176 THR A O 1
ATOM 1334 N N . VAL A 1 177 ? 17.071 16.609 -14.963 1.00 83.56 177 VAL A N 1
ATOM 1335 C CA . VAL A 1 177 ? 16.551 16.386 -16.321 1.00 83.56 177 VAL A CA 1
ATOM 1336 C C . VAL A 1 177 ? 15.177 17.014 -16.520 1.00 83.56 177 VAL A C 1
ATOM 1338 O O . VAL A 1 177 ? 14.511 16.700 -17.498 1.00 83.56 177 VAL A O 1
ATOM 1341 N N . ASP A 1 178 ? 14.712 17.841 -15.579 1.00 84.44 178 ASP A N 1
A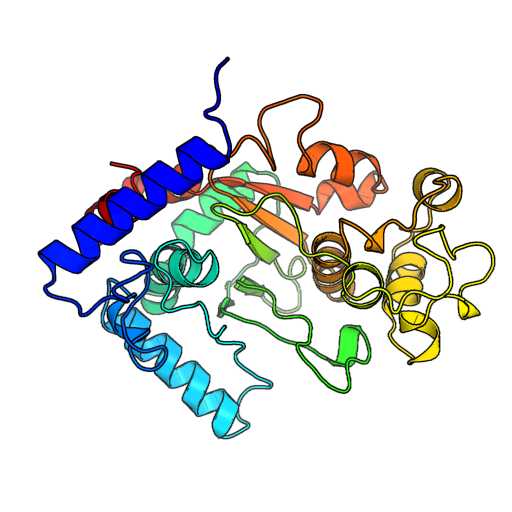TOM 1342 C CA . ASP A 1 178 ? 13.405 18.512 -15.630 1.00 84.44 178 ASP A CA 1
ATOM 1343 C C . ASP A 1 178 ? 12.227 17.559 -15.910 1.00 84.44 178 ASP A C 1
ATOM 1345 O O . ASP A 1 178 ? 11.240 17.900 -16.557 1.00 84.44 178 ASP A O 1
ATOM 1349 N N . GLY A 1 179 ? 12.327 16.323 -15.409 1.00 86.19 179 GLY A N 1
ATOM 1350 C CA . GLY A 1 179 ? 11.316 15.283 -15.600 1.00 86.19 179 GLY A CA 1
ATOM 1351 C C . GLY A 1 179 ? 11.380 14.552 -16.941 1.00 86.19 179 GLY A C 1
ATOM 1352 O O . GLY A 1 179 ? 10.580 13.634 -17.131 1.00 86.19 179 GLY A O 1
ATOM 1353 N N . ASN A 1 180 ? 12.323 14.888 -17.826 1.00 91.06 180 ASN A N 1
ATOM 1354 C CA . ASN A 1 180 ? 12.587 14.130 -19.047 1.00 91.06 180 ASN A CA 1
ATOM 1355 C C . ASN A 1 180 ? 13.067 12.713 -18.723 1.00 91.06 180 ASN A C 1
ATOM 1357 O O . ASN A 1 180 ? 13.657 12.447 -17.672 1.00 91.06 180 ASN A O 1
ATOM 1361 N N . ASN A 1 181 ? 12.791 11.784 -19.629 1.00 92.12 181 ASN A N 1
ATOM 1362 C CA . ASN A 1 181 ? 13.151 10.386 -19.471 1.00 92.12 181 ASN A CA 1
ATOM 1363 C C . ASN A 1 181 ? 14.679 10.174 -19.514 1.00 92.12 181 ASN A C 1
ATOM 1365 O O . ASN A 1 181 ? 15.294 10.419 -20.552 1.00 92.12 181 ASN A O 1
ATOM 1369 N N . PRO A 1 182 ? 15.309 9.677 -18.430 1.00 91.81 182 PRO A N 1
ATOM 1370 C CA . PRO A 1 182 ? 16.761 9.540 -18.367 1.00 91.81 182 PRO A CA 1
ATOM 1371 C C . PRO A 1 182 ? 17.282 8.264 -19.045 1.00 91.81 182 PRO A C 1
ATOM 1373 O O . PRO A 1 182 ? 18.471 7.992 -18.966 1.00 91.81 182 PRO A O 1
ATOM 1376 N N . LEU A 1 183 ? 16.445 7.441 -19.691 1.00 88.75 183 LEU A N 1
ATOM 1377 C CA . LEU A 1 183 ? 16.874 6.142 -20.237 1.00 88.75 183 LEU A CA 1
ATOM 1378 C C . LEU A 1 183 ? 17.918 6.221 -21.369 1.00 88.75 183 LEU A C 1
ATOM 1380 O O . LEU A 1 183 ? 18.512 5.196 -21.699 1.00 88.75 183 LEU A O 1
ATOM 1384 N N . GLY A 1 184 ? 18.163 7.406 -21.939 1.00 84.44 184 GLY A N 1
ATOM 1385 C CA . GLY A 1 184 ? 19.287 7.655 -22.851 1.00 84.44 184 GLY A CA 1
ATOM 1386 C C . GLY A 1 184 ? 20.627 7.911 -22.146 1.00 84.44 184 GLY A C 1
ATOM 1387 O O . GLY A 1 184 ? 21.674 7.692 -22.746 1.00 84.44 184 GLY A O 1
ATOM 1388 N N . ASP A 1 185 ? 20.595 8.349 -20.885 1.00 90.25 185 ASP A N 1
ATOM 1389 C CA . ASP A 1 185 ? 21.761 8.599 -20.034 1.00 90.25 185 ASP A CA 1
ATOM 1390 C C . ASP A 1 185 ? 21.332 8.628 -18.553 1.00 90.25 185 ASP A C 1
ATOM 1392 O O . ASP A 1 185 ? 20.926 9.659 -18.002 1.00 90.25 185 ASP A O 1
ATOM 1396 N N . LEU A 1 186 ? 21.410 7.466 -17.891 1.00 91.75 186 LEU A N 1
ATOM 1397 C CA . LEU A 1 186 ? 20.953 7.311 -16.507 1.00 91.75 186 LEU A CA 1
ATOM 1398 C C . LEU A 1 186 ? 21.759 8.151 -15.510 1.00 91.75 186 LEU A C 1
ATOM 1400 O O . LEU A 1 186 ? 21.240 8.445 -14.432 1.00 91.75 186 LEU A O 1
ATOM 1404 N N . MET A 1 187 ? 22.978 8.586 -15.853 1.00 90.12 187 MET A N 1
ATOM 1405 C CA . MET A 1 187 ? 23.781 9.448 -14.978 1.00 90.12 187 MET A CA 1
ATOM 1406 C C . MET A 1 187 ? 23.126 10.809 -14.747 1.00 90.12 187 MET A C 1
ATOM 1408 O O . MET A 1 187 ? 23.384 11.449 -13.732 1.00 90.12 187 MET A O 1
ATOM 1412 N N . GLN A 1 188 ? 22.217 11.229 -15.629 1.00 89.81 188 GLN A N 1
ATOM 1413 C CA . GLN A 1 188 ? 21.441 12.451 -15.434 1.00 89.81 188 GLN A CA 1
ATOM 1414 C C . GLN A 1 188 ? 20.329 12.280 -14.385 1.00 89.81 188 GLN A C 1
ATOM 1416 O O . GLN A 1 188 ? 19.775 13.265 -13.891 1.00 89.81 188 GLN A O 1
ATOM 1421 N N . CYS A 1 189 ? 19.994 11.043 -14.002 1.00 92.81 189 CYS A N 1
ATOM 1422 C CA . CYS A 1 189 ? 19.071 10.764 -12.915 1.00 92.81 189 CYS A CA 1
ATOM 1423 C C . CYS A 1 189 ? 19.803 10.757 -11.567 1.00 92.81 189 CYS A C 1
ATOM 1425 O O . CYS A 1 189 ? 20.458 9.785 -11.203 1.00 92.81 189 CYS A O 1
ATOM 1427 N N . LYS A 1 190 ? 19.577 11.781 -10.741 1.00 91.50 190 LYS A N 1
ATOM 1428 C CA . LYS A 1 190 ? 20.133 11.858 -9.376 1.00 91.50 190 LYS A CA 1
ATOM 1429 C C . LYS A 1 190 ? 19.831 10.656 -8.470 1.00 91.50 190 LYS A C 1
ATOM 1431 O O . LYS A 1 190 ? 20.567 10.421 -7.518 1.00 91.50 190 LYS A O 1
ATOM 1436 N N . LEU A 1 191 ? 18.741 9.912 -8.697 1.00 91.75 191 LEU A N 1
ATOM 1437 C CA . LEU A 1 191 ? 18.497 8.671 -7.943 1.00 91.75 191 LEU A CA 1
ATOM 1438 C C . LEU A 1 191 ? 19.541 7.604 -8.297 1.00 91.75 191 LEU A C 1
ATOM 1440 O O . LEU A 1 191 ? 20.052 6.939 -7.402 1.00 91.75 191 LEU A O 1
ATOM 1444 N N . TYR A 1 192 ? 19.870 7.485 -9.584 1.00 92.75 192 TYR A N 1
ATOM 1445 C CA . TYR A 1 192 ? 20.903 6.584 -10.083 1.00 92.75 192 TYR A CA 1
ATOM 1446 C C . TYR A 1 192 ? 22.301 7.048 -9.655 1.00 92.75 192 TYR A C 1
ATOM 1448 O O . TYR A 1 192 ? 23.072 6.251 -9.134 1.00 92.75 192 TYR A O 1
ATOM 1456 N N . GLU A 1 193 ? 22.591 8.350 -9.764 1.00 91.44 193 GLU A N 1
ATOM 1457 C CA . GLU A 1 193 ? 23.852 8.960 -9.305 1.00 91.44 193 GLU A CA 1
ATOM 1458 C C . GLU A 1 193 ? 24.124 8.688 -7.814 1.00 91.44 193 GLU A C 1
ATOM 1460 O O . GLU A 1 193 ? 25.248 8.386 -7.422 1.00 91.44 193 GLU A O 1
ATOM 1465 N N . LYS A 1 194 ? 23.078 8.728 -6.974 1.00 90.06 194 LYS A N 1
ATOM 1466 C CA . LYS A 1 194 ? 23.152 8.391 -5.539 1.00 90.06 194 LYS A CA 1
ATOM 1467 C C . LYS A 1 194 ? 23.385 6.898 -5.266 1.00 90.06 194 LYS A C 1
ATOM 1469 O O . LYS A 1 194 ? 23.531 6.519 -4.105 1.00 90.06 194 LYS A O 1
ATOM 1474 N N . GLY A 1 195 ? 23.400 6.058 -6.299 1.00 92.06 195 GLY A N 1
ATOM 1475 C CA . GLY A 1 195 ? 23.595 4.615 -6.198 1.00 92.06 195 GLY A CA 1
ATOM 1476 C C . GLY A 1 195 ? 22.332 3.827 -5.850 1.00 92.06 195 GLY A C 1
ATOM 1477 O O . GLY A 1 195 ? 22.451 2.674 -5.431 1.00 92.06 195 GLY A O 1
ATOM 1478 N N . TYR A 1 196 ? 21.134 4.412 -5.989 1.00 93.69 196 TYR A N 1
ATOM 1479 C CA . TYR A 1 196 ? 19.893 3.652 -5.821 1.00 93.69 196 TYR A CA 1
ATOM 1480 C C . TYR A 1 196 ? 19.630 2.745 -7.019 1.00 93.69 196 TYR A C 1
ATOM 1482 O O . TYR A 1 196 ? 19.834 3.124 -8.173 1.00 93.69 196 TYR A O 1
ATOM 1490 N N . LEU A 1 197 ? 19.098 1.555 -6.745 1.00 95.31 197 LEU A N 1
ATOM 1491 C CA . LEU A 1 197 ? 19.028 0.478 -7.734 1.00 95.31 197 LEU A CA 1
ATOM 1492 C C . LEU A 1 197 ? 17.718 0.436 -8.535 1.00 95.31 197 LEU A C 1
ATOM 1494 O O . LEU A 1 197 ? 17.507 -0.529 -9.256 1.00 95.31 197 LEU A O 1
ATOM 1498 N N . TYR A 1 198 ? 16.831 1.437 -8.458 1.00 94.88 198 TYR A N 1
ATOM 1499 C CA . TYR A 1 198 ? 15.511 1.378 -9.120 1.00 94.88 198 TYR A CA 1
ATOM 1500 C C . TYR A 1 198 ? 15.598 1.041 -10.615 1.00 94.88 198 TYR A C 1
ATOM 1502 O O . TYR A 1 198 ? 14.921 0.129 -11.080 1.00 94.88 198 TYR A O 1
ATOM 1510 N N . TRP A 1 199 ? 16.464 1.738 -11.357 1.00 94.81 199 TRP A N 1
ATOM 1511 C CA . TRP A 1 199 ? 16.650 1.509 -12.793 1.00 94.81 199 TRP A CA 1
ATOM 1512 C C . TRP A 1 199 ? 17.281 0.152 -13.093 1.00 94.81 199 TRP A C 1
ATOM 1514 O O . TRP A 1 199 ? 16.846 -0.525 -14.019 1.00 94.81 199 TRP A O 1
ATOM 1524 N N . GLN A 1 200 ? 18.242 -0.275 -12.270 1.00 95.69 200 GLN A N 1
ATOM 1525 C CA . GLN A 1 200 ? 18.838 -1.603 -12.382 1.00 95.69 200 GLN A CA 1
ATOM 1526 C C . GLN A 1 200 ? 17.784 -2.695 -12.145 1.00 95.69 200 GLN A C 1
ATOM 1528 O O . GLN A 1 200 ? 17.690 -3.628 -12.932 1.00 95.69 200 GLN A O 1
ATOM 1533 N N . ARG A 1 201 ? 16.925 -2.557 -11.124 1.00 96.56 201 ARG A N 1
ATOM 1534 C CA . ARG A 1 201 ? 15.823 -3.503 -10.876 1.00 96.56 201 ARG A CA 1
ATOM 1535 C C . ARG A 1 201 ? 14.819 -3.526 -12.027 1.00 96.56 201 ARG A C 1
ATOM 1537 O O . ARG A 1 201 ? 14.319 -4.590 -12.378 1.00 96.56 201 ARG A O 1
ATOM 1544 N N . MET A 1 202 ? 14.527 -2.376 -12.639 1.00 95.50 202 MET A N 1
ATOM 1545 C CA . MET A 1 202 ? 13.701 -2.343 -13.849 1.00 95.50 202 MET A CA 1
ATOM 1546 C C . MET A 1 202 ? 14.343 -3.120 -14.998 1.00 95.50 202 MET A C 1
ATOM 1548 O O . MET A 1 202 ? 13.645 -3.854 -15.691 1.00 95.50 202 MET A O 1
ATOM 1552 N N . GLU A 1 203 ? 15.648 -2.974 -15.210 1.00 94.88 203 GLU A N 1
ATOM 1553 C CA . GLU A 1 203 ? 16.368 -3.720 -16.243 1.00 94.88 203 GLU A CA 1
ATOM 1554 C C . GLU A 1 203 ? 16.363 -5.230 -15.969 1.00 94.88 203 GLU A C 1
ATOM 1556 O O . GLU A 1 203 ? 15.959 -6.000 -16.839 1.00 94.88 203 GLU A O 1
ATOM 1561 N N . GLU A 1 204 ? 16.708 -5.642 -14.746 1.00 95.31 204 GLU A N 1
ATOM 1562 C CA . GLU A 1 204 ? 16.733 -7.045 -14.299 1.00 95.31 204 GLU A CA 1
ATOM 1563 C C . GLU A 1 204 ? 15.389 -7.760 -14.505 1.00 95.31 204 GLU A C 1
ATOM 1565 O O . GLU A 1 204 ? 15.354 -8.948 -14.824 1.00 95.31 204 GLU A O 1
ATOM 1570 N N . HIS A 1 205 ? 14.277 -7.037 -14.357 1.00 93.62 205 HIS A N 1
ATOM 1571 C CA . HIS A 1 205 ? 12.927 -7.570 -14.539 1.00 93.62 205 HIS A CA 1
ATOM 1572 C C . HIS A 1 205 ? 12.312 -7.261 -15.915 1.00 93.62 205 HIS A C 1
ATOM 1574 O O . HIS A 1 205 ? 11.109 -7.453 -16.105 1.00 93.62 205 HIS A O 1
ATOM 1580 N N . GLY A 1 206 ? 13.103 -6.779 -16.881 1.00 92.75 206 GLY A N 1
ATOM 1581 C CA . GLY A 1 206 ? 12.649 -6.544 -18.255 1.00 92.75 206 GLY A CA 1
ATOM 1582 C C . GLY A 1 206 ? 11.615 -5.420 -18.402 1.00 92.75 206 GLY A C 1
ATOM 1583 O O . GLY A 1 206 ? 10.857 -5.396 -19.371 1.00 92.75 206 GLY A O 1
ATOM 1584 N N . LEU A 1 207 ? 11.558 -4.482 -17.452 1.00 92.31 207 LEU A N 1
ATOM 1585 C CA . LEU A 1 207 ? 10.613 -3.361 -17.457 1.00 92.31 207 LEU A CA 1
ATOM 1586 C C . LEU A 1 207 ? 10.994 -2.244 -18.421 1.00 92.31 207 LEU A C 1
ATOM 1588 O O . LEU A 1 207 ? 10.118 -1.485 -18.826 1.00 92.31 207 LEU A O 1
ATOM 1592 N N . LEU A 1 208 ? 12.265 -2.148 -18.819 1.00 91.19 208 LEU A N 1
ATOM 1593 C CA . LEU A 1 208 ? 12.763 -1.133 -19.754 1.00 91.19 208 LEU A CA 1
ATOM 1594 C C . LEU A 1 208 ? 12.359 -1.438 -21.210 1.00 91.19 208 LEU A C 1
ATOM 1596 O O . LEU A 1 208 ? 13.208 -1.585 -22.091 1.00 91.19 208 LEU A O 1
ATOM 1600 N N . THR A 1 209 ? 11.052 -1.554 -21.438 1.00 86.44 209 THR A N 1
ATOM 1601 C CA . THR A 1 209 ? 10.407 -1.805 -22.731 1.00 86.44 209 THR A CA 1
ATOM 1602 C C . THR A 1 209 ? 10.488 -0.583 -23.645 1.00 86.44 209 THR A C 1
ATOM 1604 O O . THR A 1 209 ? 10.690 0.539 -23.176 1.00 86.44 209 THR A O 1
ATOM 1607 N N . ASP A 1 210 ? 10.234 -0.765 -24.942 1.00 85.75 210 ASP A N 1
ATOM 1608 C CA . ASP A 1 210 ? 10.133 0.348 -25.899 1.00 85.75 210 ASP A CA 1
ATOM 1609 C C . ASP A 1 210 ? 9.078 1.380 -25.479 1.00 85.75 210 ASP A C 1
ATOM 1611 O O . ASP A 1 210 ? 9.266 2.578 -25.671 1.00 85.75 210 ASP A O 1
ATOM 1615 N N . ALA A 1 211 ? 7.999 0.937 -24.825 1.00 83.00 211 ALA A N 1
ATOM 1616 C CA . ALA A 1 211 ? 6.961 1.823 -24.307 1.00 83.00 211 ALA A CA 1
ATOM 1617 C C . ALA A 1 211 ? 7.462 2.737 -23.174 1.00 83.00 211 ALA A C 1
ATOM 1619 O O . ALA A 1 211 ? 7.014 3.880 -23.076 1.00 83.00 211 ALA A O 1
ATOM 1620 N N . LEU A 1 212 ? 8.375 2.260 -22.317 1.00 85.25 212 LEU A N 1
ATOM 1621 C CA . LEU A 1 212 ? 9.017 3.105 -21.305 1.00 85.25 212 LEU A CA 1
ATOM 1622 C C . LEU A 1 212 ? 10.189 3.904 -21.878 1.00 85.25 212 LEU A C 1
ATOM 1624 O O . LEU A 1 212 ? 10.370 5.043 -21.468 1.00 85.25 212 LEU A O 1
ATOM 1628 N N . ARG A 1 213 ? 10.965 3.354 -22.820 1.00 85.50 213 ARG A N 1
ATOM 1629 C CA . ARG A 1 213 ? 12.104 4.048 -23.450 1.00 85.50 213 ARG A CA 1
ATOM 1630 C C . ARG A 1 213 ? 11.668 5.190 -24.365 1.00 85.50 213 ARG A C 1
ATOM 1632 O O . ARG A 1 213 ? 12.301 6.235 -24.357 1.00 85.50 213 ARG A O 1
ATOM 1639 N N . GLY A 1 214 ? 10.590 5.000 -25.123 1.00 81.25 214 GLY A N 1
ATOM 1640 C CA . GLY A 1 214 ? 10.065 5.988 -26.068 1.00 81.25 214 GLY A CA 1
ATOM 1641 C C . GLY A 1 214 ? 9.212 7.092 -25.436 1.00 81.25 214 GLY A C 1
ATOM 1642 O O . GLY A 1 214 ? 8.769 7.989 -26.147 1.00 81.25 214 GLY A O 1
ATOM 1643 N N . GLY A 1 215 ? 8.943 7.035 -24.128 1.00 84.94 215 GLY A N 1
ATOM 1644 C CA . GLY A 1 215 ? 8.205 8.088 -23.432 1.00 84.94 215 GLY A CA 1
ATOM 1645 C C . GLY A 1 215 ? 9.065 9.332 -23.212 1.00 84.94 215 GLY A C 1
ATOM 1646 O O . GLY A 1 215 ? 10.196 9.214 -22.754 1.00 84.94 215 GLY A O 1
ATOM 1647 N N . GLU A 1 216 ? 8.522 10.521 -23.481 1.00 88.12 216 GLU A N 1
ATOM 1648 C CA . GLU A 1 216 ? 9.228 11.795 -23.258 1.00 88.12 216 GLU A CA 1
ATOM 1649 C C . GLU A 1 216 ? 9.479 12.058 -21.764 1.00 88.12 216 GLU A C 1
ATOM 1651 O O . GLU A 1 216 ? 10.557 12.495 -21.362 1.00 88.12 216 GLU A O 1
ATOM 1656 N N . GLN A 1 217 ? 8.495 11.737 -20.919 1.00 91.06 217 GLN A N 1
ATOM 1657 C CA . GLN A 1 217 ? 8.561 11.955 -19.478 1.00 91.06 217 GLN A CA 1
ATOM 1658 C C . GLN A 1 217 ? 9.113 10.729 -18.740 1.00 91.06 217 GLN A C 1
ATOM 1660 O O . GLN A 1 217 ? 8.737 9.588 -19.015 1.00 91.06 217 GLN A O 1
ATOM 1665 N N . CYS A 1 218 ? 9.950 10.971 -17.732 1.00 92.88 218 CYS A N 1
ATOM 1666 C CA . CYS A 1 218 ? 10.437 9.950 -16.815 1.00 92.88 218 CYS A CA 1
ATOM 1667 C C . CYS A 1 218 ? 9.263 9.221 -16.126 1.00 92.88 218 CYS A C 1
ATOM 1669 O O . CYS A 1 218 ? 8.439 9.870 -15.470 1.00 92.88 218 CYS A O 1
ATOM 1671 N N . PRO A 1 219 ? 9.190 7.875 -16.190 1.00 91.44 219 PRO A N 1
ATOM 1672 C CA . PRO A 1 219 ? 8.098 7.105 -15.587 1.00 91.44 219 PRO A CA 1
ATOM 1673 C C . PRO A 1 219 ? 8.025 7.243 -14.061 1.00 91.44 219 PRO A C 1
ATOM 1675 O O . PRO A 1 219 ? 6.944 7.134 -13.479 1.00 91.44 219 PRO A O 1
ATOM 1678 N N . LEU A 1 220 ? 9.158 7.529 -13.414 1.00 93.44 220 LEU A N 1
ATOM 1679 C CA . LEU A 1 220 ? 9.235 7.743 -11.972 1.00 93.44 220 LEU A CA 1
ATOM 1680 C C . LEU A 1 220 ? 8.691 9.112 -11.545 1.00 93.44 220 LEU A C 1
ATOM 1682 O O . LEU A 1 220 ? 8.472 9.319 -10.362 1.00 93.44 220 LEU A O 1
ATOM 1686 N N . THR A 1 221 ? 8.434 10.054 -12.455 1.00 92.25 221 THR A N 1
ATOM 1687 C CA . THR A 1 221 ? 7.946 11.386 -12.071 1.00 92.25 221 THR A CA 1
ATOM 1688 C C . THR A 1 221 ? 6.620 11.310 -11.308 1.00 92.25 221 THR A C 1
ATOM 1690 O O . THR A 1 221 ? 6.543 11.803 -10.183 1.00 92.25 221 THR A O 1
ATOM 1693 N N . CYS A 1 222 ? 5.623 10.624 -11.878 1.00 88.25 222 CYS A N 1
ATOM 1694 C CA . CYS A 1 222 ? 4.269 10.526 -11.312 1.00 88.25 222 CYS A CA 1
ATOM 1695 C C . CYS A 1 222 ? 3.926 9.146 -10.728 1.00 88.25 222 CYS A C 1
ATOM 1697 O O . CYS A 1 222 ? 2.865 8.974 -10.142 1.00 88.25 222 CYS A O 1
ATOM 1699 N N . ASN A 1 223 ? 4.780 8.140 -10.941 1.00 92.62 223 ASN A N 1
ATOM 1700 C CA . ASN A 1 223 ? 4.479 6.744 -10.594 1.00 92.62 223 ASN A CA 1
ATOM 1701 C C . ASN A 1 223 ? 5.630 6.078 -9.833 1.00 92.62 223 ASN A C 1
ATOM 1703 O O . ASN A 1 223 ? 5.792 4.860 -9.890 1.00 92.62 223 ASN A O 1
ATOM 1707 N N . TYR A 1 224 ? 6.454 6.879 -9.153 1.00 94.50 224 TYR A N 1
ATOM 1708 C CA . TYR A 1 224 ? 7.620 6.400 -8.414 1.00 94.50 224 TYR A CA 1
ATOM 1709 C C . TYR A 1 224 ? 7.253 5.279 -7.449 1.00 94.50 224 TYR A C 1
ATOM 1711 O O . TYR A 1 224 ? 7.868 4.218 -7.490 1.00 94.50 224 TYR A O 1
ATOM 1719 N N . GLN A 1 225 ? 6.227 5.501 -6.627 1.00 94.94 225 GLN A N 1
ATOM 1720 C CA . GLN A 1 225 ? 5.799 4.533 -5.627 1.00 94.94 225 GLN A CA 1
ATOM 1721 C C . GLN A 1 225 ? 5.328 3.219 -6.267 1.00 94.94 225 GLN A C 1
ATOM 1723 O O . GLN A 1 225 ? 5.810 2.164 -5.872 1.00 94.94 225 GLN A O 1
ATOM 1728 N N . PHE A 1 226 ? 4.491 3.282 -7.311 1.00 96.25 226 PHE A N 1
ATOM 1729 C CA . PHE A 1 226 ? 4.027 2.088 -8.028 1.00 96.25 226 PHE A CA 1
ATOM 1730 C C . PHE A 1 226 ? 5.194 1.227 -8.513 1.00 96.25 226 PHE A C 1
ATOM 1732 O O . PHE A 1 226 ? 5.245 0.032 -8.238 1.00 96.25 226 PHE A O 1
ATOM 1739 N N . PHE A 1 227 ? 6.149 1.833 -9.226 1.00 95.56 227 PHE A N 1
ATOM 1740 C CA . PHE A 1 227 ? 7.296 1.084 -9.724 1.00 95.56 227 PHE A CA 1
ATOM 1741 C C . PHE A 1 227 ? 8.176 0.585 -8.581 1.00 95.56 227 PHE A C 1
ATOM 1743 O O . PHE A 1 227 ? 8.653 -0.542 -8.647 1.00 95.56 227 PHE A O 1
ATOM 1750 N N . ARG A 1 228 ? 8.375 1.382 -7.527 1.00 94.81 228 ARG A N 1
ATOM 1751 C CA . ARG A 1 228 ? 9.179 0.987 -6.367 1.00 94.81 228 ARG A CA 1
ATOM 1752 C C . ARG A 1 228 ? 8.604 -0.252 -5.678 1.00 94.81 228 ARG A C 1
ATOM 1754 O O . ARG A 1 228 ? 9.343 -1.190 -5.407 1.00 94.81 228 ARG A O 1
ATOM 1761 N N . GLU A 1 229 ? 7.300 -0.299 -5.452 1.00 96.19 229 GLU A N 1
ATOM 1762 C CA . GLU A 1 229 ? 6.644 -1.409 -4.748 1.00 96.19 229 GLU A CA 1
ATOM 1763 C C . GLU A 1 229 ? 6.462 -2.638 -5.640 1.00 96.19 229 GLU A C 1
ATOM 1765 O O . GLU A 1 229 ? 6.675 -3.768 -5.197 1.00 96.19 229 GLU A O 1
ATOM 1770 N N . LEU A 1 230 ? 6.176 -2.432 -6.929 1.00 96.88 230 LEU A N 1
ATOM 1771 C CA . LEU A 1 230 ? 6.186 -3.507 -7.916 1.00 96.88 230 LEU A CA 1
ATOM 1772 C C . LEU A 1 230 ? 7.561 -4.180 -7.977 1.00 96.88 230 LEU A C 1
ATOM 1774 O O . LEU A 1 230 ? 7.660 -5.399 -7.870 1.00 96.88 230 LEU A O 1
ATOM 1778 N N . LEU A 1 231 ? 8.633 -3.398 -8.123 1.00 96.31 231 LEU A N 1
ATOM 1779 C CA . LEU A 1 231 ? 9.999 -3.923 -8.177 1.00 96.31 231 LEU A CA 1
ATOM 1780 C C . LEU A 1 231 ? 10.388 -4.629 -6.877 1.00 96.31 231 LEU A C 1
ATOM 1782 O O . LEU A 1 231 ? 11.099 -5.627 -6.928 1.00 96.31 231 LEU A O 1
ATOM 1786 N N . PHE A 1 232 ? 9.895 -4.152 -5.732 1.00 95.69 232 PHE A N 1
ATOM 1787 C CA . PHE A 1 232 ? 10.097 -4.821 -4.451 1.00 95.69 232 PHE A CA 1
ATOM 1788 C C . PHE A 1 232 ? 9.482 -6.223 -4.463 1.00 95.69 232 PHE A C 1
ATOM 1790 O O . PHE A 1 232 ? 10.158 -7.196 -4.135 1.00 95.69 232 PHE A O 1
ATOM 1797 N N . ALA A 1 233 ? 8.227 -6.345 -4.904 1.00 95.69 233 ALA A N 1
ATOM 1798 C CA . ALA A 1 233 ? 7.559 -7.637 -5.022 1.00 95.69 233 ALA A CA 1
ATOM 1799 C C . ALA A 1 233 ? 8.298 -8.566 -6.000 1.00 95.69 233 ALA A C 1
ATOM 1801 O O . ALA A 1 233 ? 8.542 -9.737 -5.704 1.00 95.69 233 ALA A O 1
ATOM 1802 N N . LEU A 1 234 ? 8.701 -8.038 -7.160 1.00 94.88 234 LEU A N 1
ATOM 1803 C CA . LEU A 1 234 ? 9.381 -8.805 -8.203 1.00 94.88 234 LEU A CA 1
ATOM 1804 C C . LEU A 1 234 ? 10.758 -9.310 -7.776 1.00 94.88 234 LEU A C 1
ATOM 1806 O O . LEU A 1 234 ? 11.087 -10.453 -8.102 1.00 94.88 234 LEU A O 1
ATOM 1810 N N . TYR A 1 235 ? 11.507 -8.510 -7.012 1.00 93.94 235 TYR A N 1
ATOM 1811 C CA . TYR A 1 235 ? 12.815 -8.881 -6.474 1.00 93.94 235 TYR A CA 1
ATOM 1812 C C . TYR A 1 235 ? 12.749 -10.173 -5.647 1.00 93.94 235 TYR A C 1
ATOM 1814 O O . TYR A 1 235 ? 13.650 -11.005 -5.714 1.00 93.94 235 TYR A O 1
ATOM 1822 N N . TYR A 1 236 ? 11.644 -10.387 -4.928 1.00 92.50 236 TYR A N 1
ATOM 1823 C CA . TYR A 1 236 ? 11.395 -11.604 -4.150 1.00 92.50 236 TYR A CA 1
ATOM 1824 C C . TYR A 1 236 ? 10.632 -12.695 -4.910 1.00 92.50 236 TYR A C 1
ATOM 1826 O O . TYR A 1 236 ? 10.164 -13.656 -4.304 1.00 92.50 236 TYR A O 1
ATOM 1834 N N . GLY A 1 237 ? 10.456 -12.570 -6.227 1.00 92.69 237 GLY A N 1
ATOM 1835 C CA . GLY A 1 237 ? 9.657 -13.535 -6.987 1.00 92.69 237 GLY A CA 1
ATOM 1836 C C . GLY A 1 237 ? 8.154 -13.475 -6.667 1.00 92.69 237 GLY A C 1
ATOM 1837 O O . GLY A 1 237 ? 7.422 -14.398 -7.015 1.00 92.69 237 GLY A O 1
ATOM 1838 N N . GLY A 1 238 ? 7.682 -12.386 -6.049 1.00 94.69 238 GLY A N 1
ATOM 1839 C CA . GLY A 1 238 ? 6.318 -12.198 -5.554 1.00 94.69 238 GLY A CA 1
ATOM 1840 C C . GLY A 1 238 ? 5.322 -11.511 -6.492 1.00 94.69 238 GLY A C 1
ATOM 1841 O O . GLY A 1 238 ? 5.569 -11.317 -7.681 1.00 94.69 238 GLY A O 1
ATOM 1842 N N . ASN A 1 239 ? 4.169 -11.142 -5.952 1.00 96.56 239 ASN A N 1
ATOM 1843 C CA . ASN A 1 239 ? 3.061 -10.515 -6.664 1.00 96.56 239 ASN A CA 1
ATOM 1844 C C . ASN A 1 239 ? 2.733 -9.160 -6.037 1.00 96.56 239 ASN A C 1
ATOM 1846 O O . ASN A 1 239 ? 2.845 -9.001 -4.824 1.00 96.56 239 ASN A O 1
ATOM 1850 N N . PHE A 1 240 ? 2.308 -8.200 -6.854 1.00 98.00 240 PHE A N 1
ATOM 1851 C CA . PHE A 1 240 ? 1.878 -6.882 -6.396 1.00 98.00 240 PHE A CA 1
ATOM 1852 C C . PHE A 1 240 ? 0.353 -6.771 -6.436 1.00 98.00 240 PHE A C 1
ATOM 1854 O O . PHE A 1 240 ? -0.282 -7.081 -7.448 1.00 98.00 240 PHE A O 1
ATOM 1861 N N . VAL A 1 241 ? -0.231 -6.304 -5.338 1.00 98.56 241 VAL A N 1
ATOM 1862 C CA . VAL A 1 241 ? -1.668 -6.092 -5.189 1.00 98.56 241 VAL A CA 1
ATOM 1863 C C . VAL A 1 241 ? -1.913 -4.646 -4.796 1.00 98.56 241 VAL A C 1
ATOM 1865 O O . VAL A 1 241 ? -1.408 -4.175 -3.784 1.00 98.56 241 VAL A O 1
ATOM 1868 N N . LEU A 1 242 ? -2.748 -3.954 -5.558 1.00 98.56 242 LEU A N 1
ATOM 1869 C CA . LEU A 1 242 ? -3.329 -2.695 -5.112 1.00 98.56 242 LEU A CA 1
ATOM 1870 C C . LEU A 1 242 ? -4.630 -2.982 -4.352 1.00 98.56 242 LEU A C 1
ATOM 1872 O O . LEU A 1 242 ? -5.589 -3.456 -4.957 1.00 98.56 242 LEU A O 1
ATOM 1876 N N . LEU A 1 243 ? -4.689 -2.667 -3.059 1.00 98.62 243 LEU A N 1
ATOM 1877 C CA . LEU A 1 243 ? -5.932 -2.618 -2.289 1.00 98.62 243 LEU A CA 1
ATOM 1878 C C . LEU A 1 243 ? -6.454 -1.179 -2.285 1.00 98.62 243 LEU A C 1
ATOM 1880 O O . LEU A 1 243 ? -5.881 -0.313 -1.631 1.00 98.62 243 LEU A O 1
ATOM 1884 N N . HIS A 1 244 ? -7.542 -0.907 -3.004 1.00 97.38 244 HIS A N 1
ATOM 1885 C CA . HIS A 1 244 ? -8.065 0.456 -3.134 1.00 97.38 244 HIS A CA 1
ATOM 1886 C C . HIS A 1 244 ? -9.526 0.591 -2.699 1.00 97.38 244 HIS A C 1
ATOM 1888 O O . HIS A 1 244 ? -10.300 -0.362 -2.738 1.00 97.38 244 HIS A O 1
ATOM 1894 N N . ASP A 1 245 ? -9.946 1.799 -2.334 1.00 95.88 245 ASP A N 1
ATOM 1895 C CA . ASP A 1 245 ? -11.373 2.111 -2.238 1.00 95.88 245 ASP A CA 1
ATOM 1896 C C . ASP A 1 245 ? -11.992 2.166 -3.648 1.00 95.88 245 ASP A C 1
ATOM 1898 O O . ASP A 1 245 ? -11.572 2.973 -4.484 1.00 95.88 245 ASP A O 1
ATOM 1902 N N . GLU A 1 246 ? -12.973 1.310 -3.957 1.00 94.25 246 GLU A N 1
ATOM 1903 C CA . GLU A 1 246 ? -13.566 1.259 -5.307 1.00 94.25 246 GLU A CA 1
ATOM 1904 C C . GLU A 1 246 ? -14.448 2.457 -5.646 1.00 94.25 246 GLU A C 1
ATOM 1906 O O . GLU A 1 246 ? -14.766 2.672 -6.813 1.00 94.25 246 GLU A O 1
ATOM 1911 N N . ARG A 1 247 ? -14.808 3.274 -4.650 1.00 93.06 247 ARG A N 1
ATOM 1912 C CA . ARG A 1 247 ? -15.490 4.552 -4.881 1.00 93.06 247 ARG A CA 1
ATOM 1913 C C . ARG A 1 247 ? -14.551 5.577 -5.514 1.00 93.06 247 ARG A C 1
ATOM 1915 O O . ARG A 1 247 ? -15.027 6.553 -6.093 1.00 93.06 247 ARG A O 1
ATOM 1922 N N . SER A 1 248 ? -13.233 5.387 -5.392 1.00 91.75 248 SER A N 1
ATOM 1923 C CA . SER A 1 248 ? -12.235 6.288 -5.964 1.00 91.75 248 SER A CA 1
ATOM 1924 C C . SER A 1 248 ? -12.155 6.118 -7.484 1.00 91.75 248 SER A C 1
ATOM 1926 O O . SER A 1 248 ? -11.852 5.022 -7.955 1.00 91.75 248 SER A O 1
ATOM 1928 N N . PRO A 1 249 ? -12.323 7.197 -8.273 1.00 90.00 249 PRO A N 1
ATOM 1929 C CA . PRO A 1 249 ? -12.218 7.124 -9.732 1.00 90.00 249 PRO A CA 1
ATOM 1930 C C . PRO A 1 249 ? -10.765 7.002 -10.231 1.00 90.00 249 PRO A C 1
ATOM 1932 O O . PRO A 1 249 ? -10.528 6.852 -11.430 1.00 90.00 249 PRO A O 1
ATOM 1935 N N . VAL A 1 250 ? -9.783 7.142 -9.333 1.00 92.50 250 VAL A N 1
ATOM 1936 C CA . VAL A 1 250 ? -8.363 7.304 -9.676 1.00 92.50 250 VAL A CA 1
ATOM 1937 C C . VAL A 1 250 ? -7.764 6.003 -10.193 1.00 92.50 250 VAL A C 1
ATOM 1939 O O . VAL A 1 250 ? -7.131 5.982 -11.248 1.00 92.50 250 VAL A O 1
ATOM 1942 N N . PHE A 1 251 ? -7.942 4.917 -9.443 1.00 93.25 251 PHE A N 1
ATOM 1943 C CA . PHE A 1 251 ? -7.174 3.694 -9.656 1.00 93.25 251 PHE A CA 1
ATOM 1944 C C . PHE A 1 251 ? -7.869 2.714 -10.596 1.00 93.25 251 PHE A C 1
ATOM 1946 O O . PHE A 1 251 ? -7.208 2.167 -11.475 1.00 93.25 251 PHE A O 1
ATOM 1953 N N . MET A 1 252 ? -9.190 2.554 -10.469 1.00 90.25 252 MET A N 1
ATOM 1954 C CA . MET A 1 252 ? -10.013 1.621 -11.248 1.00 90.25 252 MET A CA 1
ATOM 1955 C C . MET A 1 252 ? -11.334 2.284 -11.682 1.00 90.25 252 MET A C 1
ATOM 1957 O O . MET A 1 252 ? -11.722 3.309 -11.128 1.00 90.25 252 MET A O 1
ATOM 1961 N N . GLY A 1 253 ? -12.036 1.702 -12.666 1.00 72.69 253 GLY A N 1
ATOM 1962 C CA . GLY A 1 253 ? -13.420 2.076 -13.018 1.00 72.69 253 GLY A CA 1
ATOM 1963 C C . GLY A 1 253 ? -13.636 2.799 -14.356 1.00 72.69 253 GLY A C 1
ATOM 1964 O O . GLY A 1 253 ? -14.766 2.850 -14.840 1.00 72.69 253 GLY A O 1
ATOM 1965 N N . ALA A 1 254 ? -12.586 3.305 -15.009 1.00 68.88 254 ALA A N 1
ATOM 1966 C CA . ALA A 1 254 ? -12.659 3.905 -16.343 1.00 68.88 254 ALA A CA 1
ATOM 1967 C C . ALA A 1 254 ? -11.509 3.419 -17.253 1.00 68.88 254 ALA A C 1
ATOM 1969 O O . ALA A 1 254 ? -10.454 3.035 -16.750 1.00 68.88 254 ALA A O 1
ATOM 1970 N N . PRO A 1 255 ? -11.648 3.488 -18.596 1.00 61.41 255 PRO A N 1
ATOM 1971 C CA . PRO A 1 255 ? -10.577 3.119 -19.535 1.00 61.41 255 PRO A CA 1
ATOM 1972 C C . PRO A 1 255 ? -9.256 3.885 -19.345 1.00 61.41 255 PRO A C 1
ATOM 1974 O O . PRO A 1 255 ? -8.217 3.434 -19.814 1.00 61.41 255 PRO A O 1
ATOM 1977 N N . LEU A 1 256 ? -9.297 5.040 -18.668 1.00 69.38 256 LEU A N 1
ATOM 1978 C CA . LEU A 1 256 ? -8.145 5.898 -18.371 1.00 69.38 256 LEU A CA 1
ATOM 1979 C C . LEU A 1 256 ? -7.791 5.935 -16.874 1.00 69.38 256 LEU A C 1
ATOM 1981 O O . LEU A 1 256 ? -7.077 6.836 -16.438 1.00 69.38 256 LEU A O 1
ATOM 1985 N N . SER A 1 257 ? -8.295 4.992 -16.074 1.00 88.69 257 SER A N 1
ATOM 1986 C CA . SER A 1 257 ? -7.872 4.871 -14.679 1.00 88.69 257 SER A CA 1
ATOM 1987 C C . SER A 1 257 ? -6.386 4.504 -14.591 1.00 88.69 257 SER A C 1
ATOM 1989 O O . SER A 1 257 ? -5.824 3.850 -15.475 1.00 88.69 257 SER A O 1
ATOM 1991 N N . LEU A 1 258 ? -5.743 4.937 -13.509 1.00 93.31 258 LEU A N 1
ATOM 1992 C CA . LEU A 1 258 ? -4.292 4.896 -13.368 1.00 93.31 258 LEU A CA 1
ATOM 1993 C C . LEU A 1 258 ? -3.736 3.468 -13.372 1.00 93.31 258 LEU A C 1
ATOM 1995 O O . LEU A 1 258 ? -2.713 3.214 -14.005 1.00 93.31 258 LEU A O 1
ATOM 1999 N N . PHE A 1 259 ? -4.399 2.523 -12.701 1.00 94.81 259 PHE A N 1
ATOM 2000 C CA . PHE A 1 259 ? -3.861 1.173 -12.552 1.00 94.81 259 PHE A CA 1
ATOM 2001 C C . PHE A 1 259 ? -3.874 0.370 -13.869 1.00 94.81 259 PHE A C 1
ATOM 2003 O O . PHE A 1 259 ? -2.807 -0.120 -14.249 1.00 94.81 259 PHE A O 1
ATOM 2010 N N . PRO A 1 260 ? -4.977 0.318 -14.653 1.00 92.56 260 PRO A N 1
ATOM 2011 C CA . PRO A 1 260 ? -4.954 -0.284 -15.989 1.00 92.56 260 PRO A CA 1
ATOM 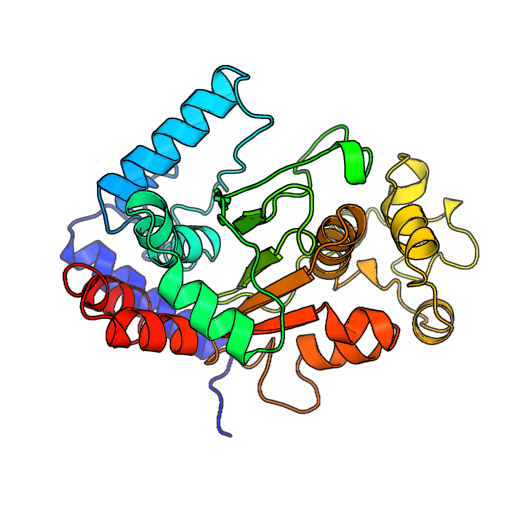2012 C C . PRO A 1 260 ? -3.938 0.370 -16.937 1.00 92.56 260 PRO A C 1
ATOM 2014 O O . PRO A 1 260 ? -3.268 -0.329 -17.701 1.00 92.56 260 PRO A O 1
ATOM 2017 N N . LEU A 1 261 ? -3.777 1.700 -16.868 1.00 91.12 261 LEU A N 1
ATOM 2018 C CA . LEU A 1 261 ? -2.785 2.430 -17.665 1.00 91.12 261 LEU A CA 1
ATOM 2019 C C . LEU A 1 261 ? -1.352 1.991 -17.332 1.00 91.12 261 LEU A C 1
ATOM 2021 O O . LEU A 1 261 ? -0.526 1.837 -18.234 1.00 91.12 261 LEU A O 1
ATOM 2025 N N . LEU A 1 262 ? -1.050 1.790 -16.049 1.00 92.25 262 LEU A N 1
ATOM 2026 C CA . LEU A 1 262 ? 0.254 1.313 -15.597 1.00 92.25 262 LEU A CA 1
ATOM 2027 C C . LEU A 1 262 ? 0.476 -0.153 -15.969 1.00 92.25 262 LEU A C 1
ATOM 2029 O O . LEU A 1 262 ? 1.533 -0.477 -16.507 1.00 92.25 262 LEU A O 1
ATOM 2033 N N . GLN A 1 263 ? -0.527 -1.017 -15.787 1.00 92.19 263 GLN A N 1
ATOM 2034 C CA . GLN A 1 263 ? -0.463 -2.418 -16.211 1.00 92.19 263 GLN A CA 1
ATOM 2035 C C . GLN A 1 263 ? -0.195 -2.553 -17.714 1.00 92.19 263 GLN A C 1
ATOM 2037 O O . GLN A 1 263 ? 0.591 -3.408 -18.115 1.00 92.19 263 GLN A O 1
ATOM 2042 N N . ALA A 1 264 ? -0.785 -1.695 -18.553 1.00 89.88 264 ALA A N 1
ATOM 2043 C CA . ALA A 1 264 ? -0.564 -1.706 -20.001 1.00 89.88 264 ALA A CA 1
ATOM 2044 C C . ALA A 1 264 ? 0.897 -1.425 -20.409 1.00 89.88 264 ALA A C 1
ATOM 2046 O O . ALA A 1 264 ? 1.292 -1.770 -21.521 1.00 89.88 264 ALA A O 1
ATOM 2047 N N . LYS A 1 265 ? 1.703 -0.826 -19.521 1.00 88.94 265 LYS A N 1
ATOM 2048 C CA . LYS A 1 265 ? 3.141 -0.584 -19.736 1.00 88.94 265 LYS A CA 1
ATOM 2049 C C . LYS A 1 265 ? 4.019 -1.769 -19.321 1.00 88.94 265 LYS A C 1
ATOM 2051 O O . LYS A 1 265 ? 5.216 -1.754 -19.603 1.00 88.94 265 LYS A O 1
ATOM 2056 N N . LEU A 1 266 ? 3.454 -2.770 -18.644 1.00 92.31 266 LEU A N 1
ATOM 2057 C CA . LEU A 1 266 ? 4.193 -3.926 -18.146 1.00 92.31 266 LEU A CA 1
ATOM 2058 C C . LEU A 1 266 ? 4.277 -5.039 -19.207 1.00 92.31 266 LEU A C 1
ATOM 2060 O O . LEU A 1 266 ? 3.313 -5.262 -19.953 1.00 92.31 266 LEU A O 1
ATOM 2064 N N . PRO A 1 267 ? 5.378 -5.813 -19.233 1.00 92.00 267 PRO A N 1
ATOM 2065 C CA . PRO A 1 267 ? 5.456 -7.049 -20.007 1.00 92.00 267 PRO A CA 1
ATOM 2066 C C . PRO A 1 267 ? 4.294 -8.007 -19.700 1.00 92.00 267 PRO A C 1
ATOM 2068 O O . PRO A 1 267 ? 3.768 -8.038 -18.586 1.00 92.00 267 PRO A O 1
ATOM 2071 N N . ALA A 1 268 ? 3.889 -8.822 -20.682 1.00 90.62 268 ALA A N 1
ATOM 2072 C CA . ALA A 1 268 ? 2.741 -9.727 -20.546 1.00 90.62 268 ALA A CA 1
ATOM 2073 C C . ALA A 1 268 ? 2.860 -10.692 -19.354 1.00 90.62 268 ALA A C 1
ATOM 2075 O O . ALA A 1 268 ? 1.896 -10.858 -18.612 1.00 90.62 268 ALA A O 1
ATOM 2076 N N . GLU A 1 269 ? 4.045 -11.258 -19.138 1.00 89.31 269 GLU A N 1
ATOM 2077 C CA . GLU A 1 269 ? 4.331 -12.160 -18.014 1.00 89.31 269 GLU A CA 1
ATOM 2078 C C . GLU A 1 269 ? 4.203 -11.450 -16.660 1.00 89.31 269 GLU A C 1
ATOM 2080 O O . GLU A 1 269 ? 3.708 -12.015 -15.689 1.00 89.31 269 GLU A O 1
ATOM 2085 N N . MET A 1 270 ? 4.582 -10.172 -16.600 1.00 92.50 270 MET A N 1
ATOM 2086 C CA . MET A 1 270 ? 4.495 -9.375 -15.381 1.00 92.50 270 MET A CA 1
ATOM 2087 C C . MET A 1 270 ? 3.059 -8.969 -15.055 1.00 92.50 270 MET A C 1
ATOM 2089 O O . MET A 1 270 ? 2.689 -8.937 -13.885 1.00 92.50 270 MET A O 1
ATOM 2093 N N . ARG A 1 271 ? 2.222 -8.712 -16.069 1.00 93.31 271 ARG A N 1
ATOM 2094 C CA . ARG A 1 271 ? 0.801 -8.384 -15.864 1.00 93.31 271 ARG A CA 1
ATOM 2095 C C . ARG A 1 271 ? 0.047 -9.472 -15.097 1.00 93.31 271 ARG A C 1
ATOM 2097 O O . ARG A 1 271 ? -0.887 -9.147 -14.380 1.00 93.31 271 ARG A O 1
ATOM 2104 N N . GLN A 1 272 ? 0.466 -10.734 -15.202 1.00 93.12 272 GLN A N 1
ATOM 2105 C CA . GLN A 1 272 ? -0.140 -11.849 -14.462 1.00 93.12 272 GLN A CA 1
ATOM 2106 C C . GLN A 1 272 ? 0.198 -11.844 -12.962 1.00 93.12 272 GLN A C 1
ATOM 2108 O O . GLN A 1 272 ? -0.470 -12.517 -12.187 1.00 93.12 272 GLN A O 1
ATOM 2113 N N . ARG A 1 273 ? 1.217 -11.082 -12.547 1.00 94.75 273 ARG A N 1
ATOM 2114 C CA . ARG A 1 273 ? 1.687 -10.966 -11.154 1.00 94.75 273 ARG A CA 1
ATOM 2115 C C . ARG A 1 273 ? 1.225 -9.676 -10.480 1.00 94.75 273 ARG A C 1
ATOM 2117 O O . ARG A 1 273 ? 1.677 -9.354 -9.385 1.00 94.75 273 ARG A O 1
ATOM 2124 N N . VAL A 1 274 ? 0.372 -8.910 -11.156 1.00 96.75 274 VAL A N 1
ATOM 2125 C CA . VAL A 1 274 ? -0.064 -7.580 -10.737 1.00 96.75 274 VAL A CA 1
ATOM 2126 C C . VAL A 1 274 ? -1.578 -7.516 -10.819 1.00 96.75 274 VAL A C 1
ATOM 2128 O O . VAL A 1 274 ? -2.132 -7.615 -11.912 1.00 96.75 274 VAL A O 1
ATOM 2131 N N . THR A 1 275 ? -2.252 -7.312 -9.691 1.00 96.88 275 THR A N 1
ATOM 2132 C CA . THR A 1 275 ? -3.718 -7.210 -9.654 1.00 96.88 275 THR A CA 1
ATOM 2133 C C . THR A 1 275 ? -4.185 -6.089 -8.730 1.00 96.88 275 THR A C 1
ATOM 2135 O O . THR A 1 275 ? -3.394 -5.498 -7.995 1.00 96.88 275 THR A O 1
ATOM 2138 N N . ALA A 1 276 ? -5.476 -5.782 -8.782 1.00 97.44 276 ALA A N 1
ATOM 2139 C CA . ALA A 1 276 ? -6.127 -4.869 -7.856 1.00 97.44 276 ALA A CA 1
ATOM 2140 C C . ALA A 1 276 ? -7.331 -5.559 -7.215 1.00 97.44 276 ALA A C 1
ATOM 2142 O O . ALA A 1 276 ? -8.063 -6.294 -7.879 1.00 97.44 276 ALA A O 1
ATOM 2143 N N . ILE A 1 277 ? -7.529 -5.293 -5.931 1.00 98.25 277 ILE A N 1
ATOM 2144 C CA . ILE A 1 277 ? -8.691 -5.704 -5.148 1.00 98.25 277 ILE A CA 1
ATOM 2145 C C . ILE A 1 277 ? -9.264 -4.471 -4.450 1.00 98.25 277 ILE A C 1
ATOM 2147 O O . ILE A 1 277 ? -8.540 -3.503 -4.197 1.00 98.25 277 ILE A O 1
ATOM 2151 N N . SER A 1 278 ? -10.550 -4.491 -4.113 1.00 98.06 278 SER A N 1
ATOM 2152 C CA . SER A 1 278 ? -11.174 -3.367 -3.421 1.00 98.06 278 SER A CA 1
ATOM 2153 C C . SER A 1 278 ? -11.374 -3.592 -1.927 1.00 98.06 278 SER A C 1
ATOM 2155 O O . SER A 1 278 ? -11.552 -4.714 -1.444 1.00 98.06 278 SER A O 1
ATOM 2157 N N . VAL A 1 279 ? -11.410 -2.484 -1.184 1.00 98.38 279 VAL A N 1
ATOM 2158 C CA . VAL A 1 279 ? -11.829 -2.455 0.224 1.00 98.38 279 VAL A CA 1
ATOM 2159 C C . VAL A 1 279 ? -13.214 -3.080 0.377 1.00 98.38 279 VAL A C 1
ATOM 2161 O O . VAL A 1 279 ? -13.446 -3.831 1.317 1.00 98.38 279 VAL A O 1
ATOM 2164 N N . GLN A 1 280 ? -14.129 -2.827 -0.554 1.00 97.94 280 GLN A N 1
ATOM 2165 C CA . GLN A 1 280 ? -15.496 -3.335 -0.528 1.00 97.94 280 GLN A CA 1
ATOM 2166 C C . GLN A 1 280 ? -15.557 -4.844 -0.786 1.00 97.94 280 GLN A C 1
ATOM 2168 O O . GLN A 1 280 ? -16.288 -5.542 -0.082 1.00 97.94 280 GLN A O 1
ATOM 2173 N N . GLN A 1 281 ? -14.755 -5.366 -1.722 1.00 98.44 281 GLN A N 1
ATOM 2174 C CA . GLN A 1 281 ? -14.594 -6.809 -1.922 1.00 98.44 281 GLN A CA 1
ATOM 2175 C C . GLN A 1 281 ? -14.083 -7.482 -0.646 1.00 98.44 281 GLN A C 1
ATOM 2177 O O . GLN A 1 281 ? -14.648 -8.487 -0.212 1.00 98.44 281 GLN A O 1
ATOM 2182 N N . LEU A 1 282 ? -13.064 -6.903 -0.004 1.00 98.75 282 LEU A N 1
ATOM 2183 C CA . LEU A 1 282 ? -12.522 -7.442 1.240 1.00 98.75 282 LEU A CA 1
ATOM 2184 C C . LEU A 1 282 ? -13.525 -7.338 2.398 1.00 98.75 282 LEU A C 1
ATOM 2186 O O . LEU A 1 282 ? -13.725 -8.313 3.113 1.00 98.75 282 LEU A O 1
ATOM 2190 N N . VAL A 1 283 ? -14.231 -6.216 2.553 1.00 98.69 283 VAL A N 1
ATOM 2191 C CA . VAL A 1 283 ? -15.312 -6.058 3.543 1.00 98.69 283 VAL A CA 1
ATOM 2192 C C . VAL A 1 283 ? -16.411 -7.099 3.333 1.00 98.69 283 VAL A C 1
ATOM 2194 O O . VAL A 1 283 ? -16.886 -7.688 4.304 1.00 98.69 283 VAL A O 1
ATOM 2197 N N . ALA A 1 284 ? -16.808 -7.359 2.085 1.00 98.56 284 ALA A N 1
ATOM 2198 C CA . ALA A 1 284 ? -17.797 -8.382 1.764 1.00 98.56 284 ALA A CA 1
ATOM 2199 C C . ALA A 1 284 ? -17.291 -9.789 2.117 1.00 98.56 284 ALA A C 1
ATOM 2201 O O . ALA A 1 284 ? -18.033 -10.562 2.726 1.00 98.56 284 ALA A O 1
ATOM 2202 N N . ALA A 1 285 ? -16.029 -10.100 1.809 1.00 98.62 285 ALA A N 1
ATOM 2203 C CA . ALA A 1 285 ? -15.406 -11.372 2.168 1.00 98.62 285 ALA A CA 1
ATOM 2204 C C . ALA A 1 285 ? -15.298 -11.556 3.691 1.00 98.62 285 ALA A C 1
ATOM 2206 O O . ALA A 1 285 ? -15.634 -12.622 4.200 1.00 98.62 285 ALA A O 1
ATOM 2207 N N . ILE A 1 286 ? -14.910 -10.512 4.433 1.00 98.69 286 ILE A N 1
ATOM 2208 C CA . ILE A 1 286 ? -14.859 -10.517 5.905 1.00 98.69 286 ILE A CA 1
ATOM 2209 C C . ILE A 1 286 ? -16.262 -10.729 6.478 1.00 98.69 286 ILE A C 1
ATOM 2211 O O . ILE A 1 286 ? -16.443 -11.550 7.372 1.00 98.69 286 ILE A O 1
ATOM 2215 N N . ARG A 1 287 ? -17.275 -10.031 5.951 1.00 98.31 287 ARG A N 1
ATOM 2216 C CA . ARG A 1 287 ? -18.667 -10.210 6.384 1.00 98.31 287 ARG A CA 1
ATOM 2217 C C . ARG A 1 287 ? -19.148 -11.639 6.158 1.00 98.31 287 ARG A C 1
ATOM 2219 O O . ARG A 1 287 ? -19.806 -12.197 7.028 1.00 98.31 287 ARG A O 1
ATOM 2226 N N . ALA A 1 288 ? -18.818 -12.226 5.009 1.00 98.19 288 ALA A N 1
ATOM 2227 C CA . ALA A 1 288 ? -19.252 -13.570 4.642 1.00 98.19 288 ALA A CA 1
ATOM 2228 C C . ALA A 1 288 ? -18.729 -14.660 5.593 1.00 98.19 288 ALA A C 1
ATOM 2230 O O . ALA A 1 288 ? -19.318 -15.738 5.647 1.00 98.19 288 ALA A O 1
ATOM 2231 N N . THR A 1 289 ? -17.666 -14.401 6.366 1.00 97.50 289 THR A N 1
ATOM 2232 C CA . THR A 1 289 ? -17.187 -15.369 7.364 1.00 97.50 289 THR A CA 1
ATOM 2233 C C . THR A 1 289 ? -18.030 -15.398 8.636 1.00 97.50 289 THR A C 1
ATOM 2235 O O . THR A 1 289 ? -17.990 -16.398 9.349 1.00 97.50 289 THR A O 1
ATOM 2238 N N . GLY A 1 290 ? -18.741 -14.310 8.960 1.00 97.12 290 GLY A N 1
ATOM 2239 C CA . GLY A 1 290 ? -19.458 -14.148 10.231 1.00 97.12 290 GLY A CA 1
ATOM 2240 C C . GLY A 1 290 ? -18.559 -14.075 11.477 1.00 97.12 290 GLY A C 1
ATOM 2241 O O . GLY A 1 290 ? -19.067 -14.079 12.592 1.00 97.12 290 GLY A O 1
ATOM 2242 N N . ARG A 1 291 ? -17.223 -14.016 11.332 1.00 97.75 291 ARG A N 1
ATOM 2243 C CA . ARG A 1 291 ? -16.265 -14.079 12.464 1.00 97.75 291 ARG A CA 1
ATOM 2244 C C . ARG A 1 291 ? -15.814 -12.718 13.008 1.00 97.75 291 ARG A C 1
ATOM 2246 O O . ARG A 1 291 ? -15.087 -12.658 13.997 1.00 97.75 291 ARG A O 1
ATOM 2253 N N . HIS A 1 292 ? -16.217 -11.632 12.355 1.00 97.69 292 HIS A N 1
ATOM 2254 C CA . HIS A 1 292 ? -15.698 -10.278 12.589 1.00 97.69 292 HIS A CA 1
ATOM 2255 C C . HIS A 1 292 ? -16.807 -9.230 12.780 1.00 97.69 292 HIS A C 1
ATOM 2257 O O . HIS A 1 292 ? -16.615 -8.039 12.524 1.00 97.69 292 HIS A O 1
ATOM 2263 N N . GLU A 1 293 ? -17.996 -9.666 13.201 1.00 96.25 293 GLU A N 1
ATOM 2264 C CA . GLU A 1 293 ? -19.164 -8.793 13.390 1.00 96.25 293 GLU A CA 1
ATOM 2265 C C . GLU A 1 293 ? -18.952 -7.733 14.481 1.00 96.25 293 GLU A C 1
ATOM 2267 O O . GLU A 1 293 ? -19.561 -6.665 14.434 1.00 96.25 293 GLU A O 1
ATOM 2272 N N . ASP A 1 294 ? -18.045 -7.994 15.424 1.00 97.38 294 ASP A N 1
ATOM 2273 C CA . ASP A 1 294 ? -17.734 -7.124 16.555 1.00 97.38 294 ASP A CA 1
ATOM 2274 C C . ASP A 1 294 ? -17.088 -5.787 16.151 1.00 97.38 294 ASP A C 1
ATOM 2276 O O . ASP A 1 294 ? -17.254 -4.789 16.853 1.00 97.38 294 ASP A O 1
ATOM 2280 N N . TRP A 1 295 ? -16.395 -5.733 15.007 1.00 97.88 295 TRP A N 1
ATOM 2281 C CA . TRP A 1 295 ? -15.685 -4.528 14.559 1.00 97.88 295 TRP A CA 1
ATOM 2282 C C . TRP A 1 295 ? -15.990 -4.108 13.122 1.00 97.88 295 TRP A C 1
ATOM 2284 O O . TRP A 1 295 ? -15.842 -2.927 12.802 1.00 97.88 295 TRP A O 1
ATOM 2294 N N . LEU A 1 296 ? -16.443 -5.012 12.246 1.00 98.38 296 LEU A N 1
ATOM 2295 C CA . LEU A 1 296 ? -16.625 -4.687 10.828 1.00 98.38 296 LEU A CA 1
ATOM 2296 C C . LEU A 1 296 ? -17.628 -3.542 10.617 1.00 98.38 296 LEU A C 1
ATOM 2298 O O . LEU A 1 296 ? -17.389 -2.642 9.813 1.00 98.38 296 LEU A O 1
ATOM 2302 N N . GLY A 1 297 ? -18.727 -3.524 11.378 1.00 97.94 297 GLY A N 1
ATOM 2303 C CA . GLY A 1 297 ? -19.701 -2.429 11.320 1.00 97.94 297 GLY A CA 1
ATOM 2304 C C . GLY A 1 297 ? -19.111 -1.084 11.761 1.00 97.94 297 GLY A C 1
ATOM 2305 O O . GLY A 1 297 ? -19.411 -0.046 11.171 1.00 97.94 297 GLY A O 1
ATOM 2306 N N . LEU A 1 298 ? -18.218 -1.097 12.754 1.00 97.56 298 LEU A N 1
ATOM 2307 C CA . LEU A 1 298 ? -17.500 0.091 13.213 1.00 97.56 298 LEU A CA 1
ATOM 2308 C C . LEU A 1 298 ? -16.524 0.601 12.150 1.00 97.56 298 LEU A C 1
ATOM 2310 O O . LEU A 1 298 ? -16.490 1.803 11.884 1.00 97.56 298 LEU A O 1
ATOM 2314 N N . PHE A 1 299 ? -15.789 -0.311 11.506 1.00 98.19 299 PHE A N 1
ATOM 2315 C CA . PHE A 1 299 ? -14.921 0.005 10.373 1.00 98.19 299 PHE A CA 1
ATOM 2316 C C . PHE A 1 299 ? -15.709 0.693 9.264 1.00 98.19 299 PHE A C 1
ATOM 2318 O O . PHE A 1 299 ? -15.354 1.788 8.829 1.00 98.19 299 PHE A O 1
ATOM 2325 N N . MET A 1 300 ? -16.835 0.107 8.868 1.00 98.00 300 MET A N 1
ATOM 2326 C CA . MET A 1 300 ? -17.650 0.672 7.804 1.00 98.00 300 MET A CA 1
ATOM 2327 C C . MET A 1 300 ? -18.180 2.065 8.139 1.00 98.00 300 MET A C 1
ATOM 2329 O O . MET A 1 300 ? -18.082 2.966 7.312 1.00 98.00 300 MET A O 1
ATOM 2333 N N . GLN A 1 301 ? -18.690 2.278 9.354 1.00 96.50 301 GLN A N 1
ATOM 2334 C CA . GLN A 1 301 ? -19.144 3.605 9.783 1.00 96.50 301 GLN A CA 1
ATOM 2335 C C . GLN A 1 301 ? -18.010 4.632 9.752 1.00 96.50 301 GLN A C 1
ATOM 2337 O O . GLN A 1 301 ? -18.207 5.759 9.306 1.00 96.50 301 GLN A O 1
ATOM 2342 N N . ARG A 1 302 ? -16.817 4.242 10.209 1.00 96.06 302 ARG A N 1
ATOM 2343 C CA . ARG A 1 302 ? -15.647 5.118 10.291 1.00 96.06 302 ARG A CA 1
ATOM 2344 C C . ARG A 1 302 ? -15.162 5.598 8.921 1.00 96.06 302 ARG A C 1
ATOM 2346 O O . ARG A 1 302 ? -14.776 6.756 8.797 1.00 96.06 302 ARG A O 1
ATOM 2353 N N . TYR A 1 303 ? -15.208 4.729 7.913 1.00 96.88 303 TYR A N 1
ATOM 2354 C CA . TYR A 1 303 ? -14.752 5.023 6.546 1.00 96.88 303 TYR A CA 1
ATOM 2355 C C . TYR A 1 303 ? -15.896 5.369 5.574 1.00 96.88 303 TYR A C 1
ATOM 2357 O O . TYR A 1 303 ? -15.682 5.477 4.363 1.00 96.88 303 TYR A O 1
ATOM 2365 N N . GLY A 1 304 ? -17.115 5.565 6.092 1.00 95.25 304 GLY A N 1
ATOM 2366 C CA . GLY A 1 304 ? -18.289 5.945 5.301 1.00 95.25 304 GLY A CA 1
ATOM 2367 C C . GLY A 1 304 ? -18.727 4.875 4.298 1.00 95.25 304 GLY A C 1
ATOM 2368 O O . GLY A 1 304 ? -19.146 5.217 3.202 1.00 95.25 304 GLY A O 1
ATOM 2369 N N . LEU A 1 305 ? -18.558 3.596 4.635 1.00 94.44 305 LEU A N 1
ATOM 2370 C CA . LEU A 1 305 ? -18.933 2.430 3.822 1.00 94.44 305 LEU A CA 1
ATOM 2371 C C . LEU A 1 305 ? -20.282 1.813 4.240 1.00 94.44 305 LEU A C 1
ATOM 2373 O O . LEU A 1 305 ? -20.665 0.780 3.693 1.00 94.44 305 LEU A O 1
ATOM 2377 N N . ALA A 1 306 ? -20.923 2.375 5.269 1.00 83.00 306 ALA A N 1
ATOM 2378 C CA . ALA A 1 306 ? -22.182 1.903 5.846 1.00 83.00 306 ALA A CA 1
ATOM 2379 C C . ALA A 1 306 ? -23.408 2.352 5.046 1.00 83.00 306 ALA A C 1
ATOM 2381 O O . ALA A 1 306 ? -23.375 3.480 4.507 1.00 83.00 306 ALA A O 1
#